Protein AF-A0A8C6EPJ0-F1 (afdb_monomer_lite)

Structure (mmCIF, N/CA/C/O backbone):
data_AF-A0A8C6EPJ0-F1
#
_entry.id   AF-A0A8C6EPJ0-F1
#
loop_
_atom_site.group_PDB
_atom_site.id
_atom_site.type_symbol
_atom_site.label_atom_id
_atom_site.label_alt_id
_atom_site.label_comp_id
_atom_site.label_asym_id
_atom_site.label_entity_id
_atom_site.label_seq_id
_atom_site.pdbx_PDB_ins_code
_atom_site.Cartn_x
_atom_site.Cartn_y
_atom_site.Cartn_z
_atom_site.occupancy
_atom_site.B_iso_or_equiv
_atom_site.auth_seq_id
_atom_site.auth_comp_id
_atom_site.auth_asym_id
_atom_site.auth_atom_id
_atom_site.pdbx_PDB_model_num
ATOM 1 N N . MET A 1 1 ? 19.744 21.807 43.809 1.00 38.19 1 MET A N 1
ATOM 2 C CA . MET A 1 1 ? 18.861 20.738 43.299 1.00 38.19 1 MET A CA 1
ATOM 3 C C . MET A 1 1 ? 18.375 21.186 41.934 1.00 38.19 1 MET A C 1
ATOM 5 O O . MET A 1 1 ? 17.429 21.956 41.857 1.00 38.19 1 MET A O 1
ATOM 9 N N . SER A 1 2 ? 19.113 20.838 40.881 1.00 33.22 2 SER A N 1
ATOM 10 C CA . SER A 1 2 ? 18.816 21.296 39.521 1.00 33.22 2 SER A CA 1
ATOM 11 C C . SER A 1 2 ? 18.046 20.205 38.795 1.00 33.22 2 SER A C 1
ATOM 13 O O . SER A 1 2 ? 18.539 19.092 38.625 1.00 33.22 2 SER A O 1
ATOM 15 N N . SER A 1 3 ? 16.809 20.537 38.449 1.00 35.91 3 SER A N 1
ATOM 16 C CA . SER A 1 3 ? 15.812 19.683 37.821 1.00 35.91 3 SER A CA 1
ATOM 17 C C . SER A 1 3 ? 16.333 19.072 36.521 1.00 35.91 3 SER A C 1
ATOM 19 O O . SER A 1 3 ? 16.661 19.784 35.572 1.00 35.91 3 SER A O 1
ATOM 21 N N . GLY A 1 4 ? 16.399 17.741 36.481 1.00 30.88 4 GLY A N 1
ATOM 22 C CA . GLY A 1 4 ? 16.644 16.984 35.261 1.00 30.88 4 GLY A CA 1
ATOM 23 C C . GLY A 1 4 ? 15.452 17.131 34.322 1.00 30.88 4 GLY A C 1
ATOM 24 O O . GLY A 1 4 ? 14.352 16.675 34.624 1.00 30.88 4 GLY A O 1
ATOM 25 N N . VAL A 1 5 ? 15.670 17.782 33.183 1.00 38.41 5 VAL A N 1
ATOM 26 C CA . VAL A 1 5 ? 14.712 17.797 32.079 1.00 38.41 5 VAL A CA 1
ATOM 27 C C . VAL A 1 5 ? 14.634 16.371 31.533 1.00 38.41 5 VAL A C 1
ATOM 29 O O . VAL A 1 5 ? 15.611 15.849 30.996 1.00 38.41 5 VAL A O 1
ATOM 32 N N . ALA A 1 6 ? 13.485 15.722 31.721 1.00 37.09 6 ALA A N 1
ATOM 33 C CA . ALA A 1 6 ? 13.201 14.400 31.182 1.00 37.09 6 ALA A CA 1
ATOM 34 C C . ALA A 1 6 ? 13.414 14.386 29.655 1.00 37.09 6 ALA A C 1
ATOM 36 O O . ALA A 1 6 ? 12.969 15.284 28.938 1.00 37.09 6 ALA A O 1
ATOM 37 N N . ALA A 1 7 ? 14.128 13.370 29.171 1.00 38.44 7 ALA A N 1
ATOM 38 C CA . ALA A 1 7 ? 14.521 13.216 27.777 1.00 38.44 7 ALA A CA 1
ATOM 39 C C . ALA A 1 7 ? 13.313 13.234 26.819 1.00 38.44 7 ALA A C 1
ATOM 41 O O . ALA A 1 7 ? 12.365 12.464 26.975 1.00 38.44 7 ALA A O 1
ATOM 42 N N . ALA A 1 8 ? 13.374 14.078 25.786 1.00 45.06 8 ALA A N 1
ATOM 43 C CA . ALA A 1 8 ? 12.389 14.102 24.707 1.00 45.06 8 ALA A CA 1
ATOM 44 C C . ALA A 1 8 ? 12.350 12.741 23.970 1.00 45.06 8 ALA A C 1
ATOM 46 O O . ALA A 1 8 ? 13.403 12.234 23.564 1.00 45.06 8 ALA A O 1
ATOM 47 N N . PRO A 1 9 ? 11.174 12.125 23.743 1.00 50.28 9 PRO A N 1
ATOM 48 C CA . PRO A 1 9 ? 11.114 10.816 23.111 1.00 50.28 9 PRO A CA 1
ATOM 49 C C . PRO A 1 9 ? 11.284 10.910 21.584 1.00 50.28 9 PRO A C 1
ATOM 51 O O . PRO A 1 9 ? 10.575 11.640 20.899 1.00 50.28 9 PRO A O 1
ATOM 54 N N . ARG A 1 10 ? 12.198 10.085 21.048 1.00 56.53 10 ARG A N 1
ATOM 55 C CA . ARG A 1 10 ? 12.219 9.528 19.674 1.00 56.53 10 ARG A CA 1
ATOM 56 C C . ARG A 1 10 ? 11.838 10.494 18.531 1.00 56.53 10 ARG A C 1
ATOM 58 O O . ARG A 1 10 ? 10.785 10.356 17.906 1.00 56.53 10 ARG A O 1
ATOM 65 N N . ALA A 1 11 ? 12.752 11.380 18.139 1.00 60.34 11 ALA A N 1
ATOM 66 C CA . ALA A 1 11 ? 12.595 12.142 16.901 1.00 60.34 11 ALA A CA 1
ATOM 67 C C . ALA A 1 11 ? 12.625 11.206 15.670 1.00 60.34 11 ALA A C 1
ATOM 69 O O . ALA A 1 11 ? 13.635 10.562 15.373 1.00 60.34 11 ALA A O 1
ATOM 70 N N . LYS A 1 12 ? 11.504 11.116 14.942 1.00 66.50 12 LYS A N 1
ATOM 71 C CA . LYS A 1 12 ? 11.481 10.596 13.564 1.00 66.50 12 LYS A CA 1
ATOM 72 C C . LYS A 1 12 ? 12.283 11.576 12.705 1.00 66.50 12 LYS A C 1
ATOM 74 O O . LYS A 1 12 ? 12.017 12.774 12.752 1.00 66.50 12 LYS A O 1
ATOM 79 N N . LYS A 1 13 ? 13.250 11.094 11.925 1.00 79.88 13 LYS A N 1
ATOM 80 C CA . LYS A 1 13 ? 14.066 11.948 11.051 1.00 79.88 13 LYS A CA 1
ATOM 81 C C . LYS A 1 13 ? 13.516 11.910 9.631 1.00 79.88 13 LYS A C 1
ATOM 83 O O . LYS A 1 13 ? 13.192 10.843 9.117 1.00 79.88 13 LYS A O 1
ATOM 88 N N . LEU A 1 14 ? 13.439 13.066 8.982 1.00 78.56 14 LEU A N 1
ATOM 89 C CA . LEU A 1 14 ? 13.197 13.151 7.546 1.00 78.56 14 LEU A CA 1
ATOM 90 C C . LEU A 1 14 ? 14.536 13.053 6.809 1.00 78.56 14 LEU A C 1
ATOM 92 O O . LEU A 1 14 ? 15.471 13.795 7.101 1.00 78.56 14 LEU A O 1
ATOM 96 N N . VAL A 1 15 ? 14.637 12.121 5.866 1.00 80.75 15 VAL A N 1
ATOM 97 C CA . VAL A 1 15 ? 15.828 11.895 5.043 1.00 80.75 15 VAL A CA 1
ATOM 98 C C . VAL A 1 15 ? 15.445 12.084 3.583 1.00 80.75 15 VAL A C 1
ATOM 100 O O . VAL A 1 15 ? 14.556 11.400 3.074 1.00 80.75 15 VAL A O 1
ATOM 103 N N . ARG A 1 16 ? 16.112 13.018 2.899 1.00 80.44 16 ARG A N 1
ATOM 104 C CA . ARG A 1 16 ? 16.022 13.151 1.440 1.00 80.44 16 ARG A CA 1
ATOM 105 C C . ARG A 1 16 ? 16.921 12.111 0.783 1.00 80.44 16 ARG A C 1
ATOM 107 O O . ARG A 1 16 ? 18.057 11.916 1.199 1.00 80.44 16 ARG A O 1
ATOM 114 N N . SER A 1 17 ? 16.405 11.455 -0.247 1.00 76.56 17 SER A N 1
ATOM 115 C CA . SER A 1 17 ? 17.134 10.493 -1.074 1.00 76.56 17 SER A CA 1
ATOM 116 C C . SER A 1 17 ? 16.771 10.699 -2.550 1.00 76.56 17 SER A C 1
ATOM 118 O O . SER A 1 17 ? 15.784 11.385 -2.831 1.00 76.56 17 SER A O 1
ATOM 120 N N . PRO A 1 18 ? 17.465 10.051 -3.505 1.00 72.50 18 PRO A N 1
ATOM 121 C CA . PRO A 1 18 ? 17.046 10.046 -4.912 1.00 72.50 18 PRO A CA 1
ATOM 122 C C . PRO A 1 18 ? 15.626 9.497 -5.133 1.00 72.50 18 PRO A C 1
ATOM 124 O O . PRO A 1 18 ? 15.023 9.714 -6.179 1.00 72.50 18 PRO A O 1
ATOM 127 N N . SER A 1 19 ? 15.081 8.773 -4.149 1.00 68.06 19 SER A N 1
ATOM 128 C CA . SER A 1 19 ? 13.718 8.235 -4.172 1.00 68.06 19 SER A CA 1
ATOM 129 C C . SER A 1 19 ? 12.680 9.180 -3.554 1.00 68.06 19 SER A C 1
ATOM 131 O O . SER A 1 19 ? 11.533 8.776 -3.420 1.00 68.06 19 SER A O 1
ATOM 133 N N . GLY A 1 20 ? 13.062 10.400 -3.166 1.00 76.88 20 GLY A N 1
ATOM 134 C CA . GLY A 1 20 ? 12.201 11.361 -2.472 1.00 76.88 20 GLY A CA 1
ATOM 135 C C . GLY A 1 20 ? 12.457 11.425 -0.966 1.00 76.88 20 GLY A C 1
ATOM 136 O O . GLY A 1 20 ? 13.434 10.860 -0.450 1.00 76.88 20 GLY A O 1
ATOM 137 N N . LEU A 1 21 ? 11.592 12.158 -0.264 1.00 80.19 21 LEU A N 1
ATOM 138 C CA . LEU A 1 21 ? 11.651 12.338 1.181 1.00 80.19 21 LEU A CA 1
ATOM 139 C C . LEU A 1 21 ? 11.059 11.122 1.914 1.00 80.19 21 LEU A C 1
ATOM 141 O O . LEU A 1 21 ? 9.924 10.710 1.662 1.00 80.19 21 LEU A O 1
ATOM 145 N N . ARG A 1 22 ? 11.822 10.551 2.850 1.00 78.88 22 ARG A N 1
ATOM 146 C CA . ARG A 1 22 ? 11.421 9.397 3.665 1.00 78.88 22 ARG A CA 1
ATOM 147 C C . ARG A 1 22 ? 11.532 9.715 5.152 1.00 78.88 22 ARG A C 1
ATOM 149 O O . ARG A 1 22 ? 12.535 10.267 5.594 1.00 78.88 22 ARG A O 1
ATOM 156 N N . MET A 1 23 ? 10.537 9.316 5.936 1.00 77.62 23 MET A N 1
ATOM 157 C CA . MET A 1 23 ? 10.641 9.281 7.395 1.00 77.62 23 MET A CA 1
ATOM 158 C C . MET A 1 23 ? 11.387 8.017 7.827 1.00 77.62 23 MET A C 1
ATOM 160 O O . MET A 1 23 ? 10.977 6.904 7.493 1.00 77.62 23 MET A O 1
ATOM 164 N N . VAL A 1 24 ? 12.459 8.178 8.597 1.00 72.38 24 VAL A N 1
ATOM 165 C CA . VAL A 1 24 ? 13.188 7.076 9.229 1.00 72.38 24 VAL A CA 1
ATOM 166 C C . VAL A 1 24 ? 13.034 7.149 10.751 1.00 72.38 24 VAL A C 1
ATOM 168 O O . VAL A 1 24 ? 13.074 8.246 11.323 1.00 72.38 24 VAL A O 1
ATOM 171 N N . PRO A 1 25 ? 12.830 6.010 11.434 1.00 66.31 25 PRO A N 1
ATOM 172 C CA . PRO A 1 25 ? 12.812 5.997 12.888 1.00 66.31 25 PRO A CA 1
A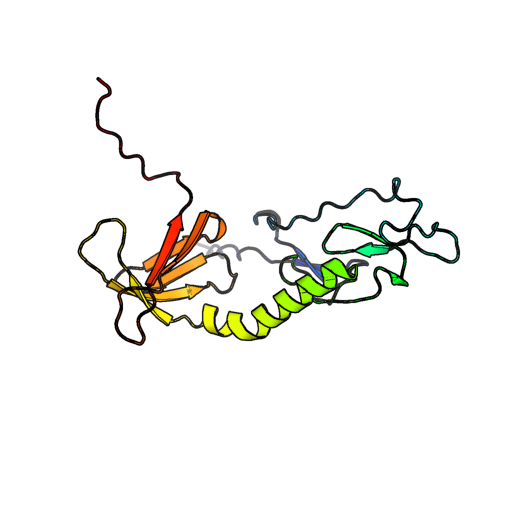TOM 173 C C . PRO A 1 25 ? 14.194 6.360 13.460 1.00 66.31 25 PRO A C 1
ATOM 175 O O . PRO A 1 25 ? 15.217 6.023 12.865 1.00 66.31 25 PRO A O 1
ATOM 178 N N . GLY A 1 26 ? 14.230 7.027 14.619 1.00 65.31 26 GLY A N 1
ATOM 179 C CA . GLY A 1 26 ? 15.462 7.176 15.403 1.00 65.31 26 GLY A CA 1
ATOM 180 C C . GLY A 1 26 ? 15.998 5.814 15.868 1.00 65.31 26 GLY A C 1
ATOM 181 O O . GLY A 1 26 ? 15.249 4.837 15.881 1.00 65.31 26 GLY A O 1
ATOM 182 N N . ALA A 1 27 ? 17.277 5.756 16.258 1.00 58.19 27 ALA A N 1
ATOM 183 C CA . ALA A 1 27 ? 18.087 4.538 16.441 1.00 58.19 27 ALA A CA 1
ATOM 184 C C . ALA A 1 27 ? 17.494 3.409 17.320 1.00 58.19 27 ALA A C 1
ATOM 186 O O . ALA A 1 27 ? 18.004 2.296 17.287 1.00 58.19 27 ALA A O 1
ATOM 187 N N . SER A 1 28 ? 16.414 3.654 18.067 1.00 56.31 28 SER A N 1
ATOM 188 C CA . SER A 1 28 ? 15.768 2.678 18.954 1.00 56.31 28 SER A CA 1
ATOM 189 C C . SER A 1 28 ? 14.377 2.209 18.516 1.00 56.31 28 SER A C 1
ATOM 191 O O . SER A 1 28 ? 13.736 1.479 19.267 1.00 56.31 28 SER A O 1
ATOM 193 N N . ALA A 1 29 ? 13.844 2.643 17.370 1.00 57.31 29 ALA A N 1
ATOM 194 C CA . ALA A 1 29 ? 12.486 2.285 16.954 1.00 57.31 29 ALA A CA 1
AT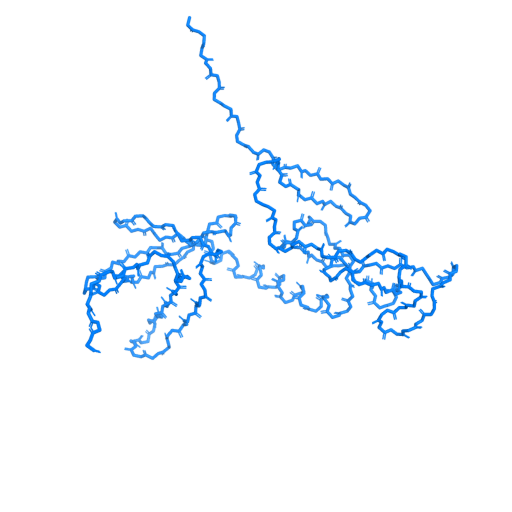OM 195 C C . ALA A 1 29 ? 12.452 1.052 16.031 1.00 57.31 29 ALA A C 1
ATOM 197 O O . ALA A 1 29 ? 13.311 0.921 15.156 1.00 57.31 29 ALA A O 1
ATOM 198 N N . PRO A 1 30 ? 11.452 0.158 16.195 1.00 54.97 30 PRO A N 1
ATOM 199 C CA . PRO A 1 30 ? 11.358 -1.057 15.398 1.00 54.97 30 PRO A CA 1
ATOM 200 C C . PRO A 1 30 ? 11.308 -0.697 13.914 1.00 54.97 30 PRO A C 1
ATOM 202 O O . PRO A 1 30 ? 10.541 0.185 13.494 1.00 54.97 30 PRO A O 1
ATOM 205 N N . ARG A 1 31 ? 12.168 -1.365 13.134 1.00 55.91 31 ARG A N 1
ATOM 206 C CA . ARG A 1 31 ? 12.186 -1.258 11.674 1.00 55.91 31 ARG A CA 1
ATOM 207 C C . ARG A 1 31 ? 10.791 -1.590 11.152 1.00 55.91 31 ARG A C 1
ATOM 209 O O . ARG A 1 31 ? 10.112 -2.456 11.693 1.00 55.91 31 ARG A O 1
ATOM 216 N N . SER A 1 32 ? 10.353 -0.871 10.119 1.00 57.44 32 SER A N 1
ATOM 217 C CA . SER A 1 32 ? 9.090 -1.203 9.460 1.00 57.44 32 SER A CA 1
ATOM 218 C C . SER A 1 32 ? 9.143 -2.673 9.019 1.00 57.44 32 SER A C 1
ATOM 220 O O . SER A 1 32 ? 10.125 -3.035 8.363 1.00 57.44 32 SER A O 1
ATOM 222 N N . PRO A 1 33 ? 8.133 -3.505 9.341 1.00 57.34 33 PRO A N 1
ATOM 223 C CA . PRO A 1 33 ? 8.070 -4.883 8.851 1.00 57.34 33 PRO A CA 1
ATOM 224 C C . PRO A 1 33 ? 8.004 -4.928 7.316 1.00 57.34 33 PRO A C 1
ATOM 226 O O . PRO A 1 33 ? 8.349 -5.928 6.702 1.00 57.34 33 PRO A O 1
ATOM 229 N N . PHE A 1 34 ? 7.661 -3.803 6.681 1.00 59.53 34 PHE A N 1
ATOM 230 C CA . PHE A 1 34 ? 7.699 -3.587 5.237 1.00 59.53 34 PHE A CA 1
ATOM 231 C C . PHE A 1 34 ? 9.100 -3.187 4.740 1.00 59.53 34 PHE A C 1
ATOM 233 O O . PHE A 1 34 ? 9.243 -2.277 3.918 1.00 59.53 34 PHE A O 1
ATOM 240 N N . GLY A 1 35 ? 10.149 -3.809 5.287 1.00 57.72 35 GLY A N 1
ATOM 241 C CA . GLY A 1 35 ? 11.521 -3.620 4.825 1.00 57.72 35 GLY A CA 1
ATOM 242 C C . GLY A 1 35 ? 11.625 -3.929 3.332 1.00 57.72 35 GLY A C 1
ATOM 243 O O . GLY A 1 35 ? 11.070 -4.914 2.861 1.00 57.72 35 GLY A O 1
ATOM 244 N N . LEU A 1 36 ? 12.301 -3.063 2.578 1.00 58.56 36 LEU A N 1
ATOM 245 C CA . LEU A 1 36 ? 12.479 -3.258 1.143 1.00 58.56 36 LEU A CA 1
ATOM 246 C C . LEU A 1 36 ? 13.591 -4.282 0.899 1.00 58.56 36 LEU A C 1
ATOM 248 O O . LEU A 1 36 ? 14.732 -3.985 1.263 1.00 58.56 36 LEU A O 1
ATOM 252 N N . PRO A 1 37 ? 13.322 -5.429 0.252 1.00 59.41 37 PRO A N 1
ATOM 253 C CA . PRO A 1 37 ? 14.382 -6.201 -0.370 1.00 59.41 37 PRO A CA 1
ATOM 254 C C . PRO A 1 37 ? 14.866 -5.392 -1.576 1.00 59.41 37 PRO A C 1
ATOM 256 O O . PRO A 1 37 ? 14.196 -5.308 -2.605 1.00 59.41 37 PRO A O 1
ATOM 259 N N . TRP A 1 38 ? 15.987 -4.693 -1.425 1.00 58.31 38 TRP A N 1
ATOM 260 C CA . TRP A 1 38 ? 16.626 -4.037 -2.558 1.00 58.31 38 TRP A CA 1
ATOM 261 C C . TRP A 1 38 ? 17.515 -5.065 -3.255 1.00 58.31 38 TRP A C 1
ATOM 263 O O . TRP A 1 38 ? 18.435 -5.594 -2.636 1.00 58.31 38 TRP A O 1
ATOM 273 N N . SER A 1 39 ? 17.210 -5.377 -4.516 1.00 55.03 39 SER A N 1
ATOM 274 C CA . SER A 1 39 ? 18.066 -6.246 -5.325 1.00 55.03 39 SER A CA 1
ATOM 275 C C . SER A 1 39 ? 19.332 -5.472 -5.701 1.00 55.03 39 SER A C 1
ATOM 277 O O . SER A 1 39 ? 19.197 -4.336 -6.165 1.00 55.03 39 SER A O 1
ATOM 279 N N . PRO A 1 40 ? 20.540 -6.040 -5.541 1.00 56.84 40 PRO A N 1
ATOM 280 C CA . PRO A 1 40 ? 21.769 -5.393 -5.977 1.00 56.84 40 PRO A CA 1
ATOM 281 C C . PRO A 1 40 ? 21.708 -5.009 -7.461 1.00 56.84 40 PRO A C 1
ATOM 283 O O . PRO A 1 40 ? 21.274 -5.784 -8.315 1.00 56.84 40 PRO A O 1
ATOM 286 N N . GLU A 1 41 ? 22.174 -3.801 -7.777 1.00 53.41 41 GLU A N 1
ATOM 287 C CA . GLU A 1 41 ? 22.186 -3.243 -9.133 1.00 53.41 41 GLU A CA 1
ATOM 288 C C . GLU A 1 41 ? 22.980 -4.086 -10.147 1.00 53.41 41 GLU A C 1
ATOM 290 O O . GLU A 1 41 ? 22.739 -3.962 -11.349 1.00 53.41 41 GLU A O 1
ATOM 295 N N . SER A 1 42 ? 23.878 -4.965 -9.699 1.00 54.72 42 SER A N 1
ATOM 296 C CA . SER A 1 42 ? 24.767 -5.770 -10.545 1.00 54.72 42 SER A CA 1
ATOM 297 C C . SER A 1 42 ? 24.089 -6.922 -11.304 1.00 54.72 42 SER A C 1
ATOM 299 O O . SER A 1 42 ? 24.706 -7.465 -12.212 1.00 54.72 42 SER A O 1
ATOM 301 N N . GLU A 1 43 ? 22.831 -7.275 -11.013 1.00 65.50 43 GLU A N 1
ATOM 302 C CA . GLU A 1 43 ? 22.230 -8.537 -11.506 1.00 65.50 43 GLU A CA 1
ATOM 303 C C . GLU A 1 43 ? 21.106 -8.385 -12.544 1.00 65.50 43 GLU A C 1
ATOM 305 O O . GLU A 1 43 ? 20.515 -9.369 -12.976 1.00 65.50 43 GLU A O 1
ATOM 310 N N . CYS A 1 44 ? 20.791 -7.166 -12.993 1.00 80.12 44 CYS A N 1
ATOM 311 C CA . CYS A 1 44 ? 19.639 -6.955 -13.882 1.00 80.12 44 CYS A CA 1
ATOM 312 C C . CYS A 1 44 ? 20.019 -6.260 -15.200 1.00 80.12 44 CYS A C 1
ATOM 314 O O . CYS A 1 44 ? 19.904 -5.035 -15.274 1.00 80.12 44 CYS A O 1
ATOM 316 N N . PRO A 1 45 ? 20.485 -6.989 -16.233 1.00 90.12 45 PRO A N 1
ATOM 317 C CA . PRO A 1 45 ? 20.866 -6.407 -17.527 1.00 90.12 45 PRO A CA 1
ATOM 318 C C . PRO A 1 45 ? 19.665 -6.039 -18.416 1.00 90.12 45 PRO A C 1
ATOM 320 O O . PRO A 1 45 ? 19.826 -5.334 -19.414 1.00 90.12 45 PRO A O 1
ATOM 323 N N . ARG A 1 46 ? 18.463 -6.510 -18.066 1.00 94.00 46 ARG A N 1
ATOM 324 C CA . ARG A 1 46 ? 17.224 -6.316 -18.829 1.00 94.00 46 ARG A CA 1
ATOM 325 C C . ARG A 1 46 ? 16.064 -5.931 -17.923 1.00 94.00 46 ARG A C 1
ATOM 327 O O . ARG A 1 46 ? 16.093 -6.205 -16.727 1.00 94.00 46 ARG A O 1
ATOM 334 N N . CYS A 1 47 ? 15.038 -5.294 -18.472 1.00 94.56 47 CYS A N 1
ATOM 335 C CA . CYS A 1 47 ? 13.815 -4.987 -17.739 1.00 94.56 47 CYS A CA 1
ATOM 336 C C . CYS A 1 47 ? 13.114 -6.274 -17.284 1.00 94.56 47 CYS A C 1
ATOM 338 O O . CYS A 1 47 ? 12.732 -7.084 -18.118 1.00 94.56 47 CYS A O 1
ATOM 340 N N . MET A 1 48 ? 12.793 -6.403 -15.993 1.00 93.75 48 MET A N 1
ATOM 341 C CA . MET A 1 48 ? 12.108 -7.584 -15.432 1.00 93.75 48 MET A CA 1
ATOM 342 C C . MET A 1 48 ? 10.620 -7.716 -15.829 1.00 93.75 48 MET A C 1
ATOM 344 O O . MET A 1 48 ? 9.882 -8.462 -15.193 1.00 93.75 48 MET A O 1
ATOM 348 N N . GLN A 1 49 ? 10.155 -6.969 -16.837 1.00 94.56 49 GLN A N 1
ATOM 349 C CA . GLN A 1 49 ? 8.774 -7.037 -17.328 1.00 94.56 49 GLN A CA 1
ATOM 350 C C . GLN A 1 49 ? 8.690 -7.138 -18.849 1.00 94.56 49 GLN A C 1
ATOM 352 O O . GLN A 1 49 ? 7.963 -7.987 -19.346 1.00 94.56 49 GLN A O 1
ATOM 357 N N . CYS A 1 50 ? 9.416 -6.298 -19.592 1.00 96.31 50 CYS A N 1
ATOM 358 C CA . CYS A 1 50 ? 9.416 -6.345 -21.060 1.00 96.31 50 CYS A CA 1
ATOM 359 C C . CYS A 1 50 ? 10.703 -6.913 -21.672 1.00 96.31 50 CYS A C 1
ATOM 361 O O . CYS A 1 50 ? 10.845 -6.890 -22.888 1.00 96.31 50 CYS A O 1
ATOM 363 N N . ASP A 1 51 ? 11.660 -7.343 -20.845 1.00 95.25 51 ASP A N 1
ATOM 364 C CA . ASP A 1 51 ? 12.969 -7.876 -21.248 1.00 95.25 51 ASP A CA 1
ATOM 365 C C . ASP A 1 51 ? 13.836 -6.934 -22.113 1.00 95.25 51 ASP A C 1
ATOM 367 O O . ASP A 1 51 ? 14.872 -7.322 -22.653 1.00 95.25 51 ASP A O 1
ATOM 371 N N . ALA A 1 52 ? 13.468 -5.650 -22.206 1.00 95.31 52 ALA A N 1
ATOM 372 C CA . ALA A 1 52 ? 14.274 -4.647 -22.893 1.00 95.31 52 ALA A CA 1
ATOM 373 C C . ALA A 1 52 ? 15.671 -4.560 -22.264 1.00 95.31 52 ALA A C 1
ATOM 375 O O . ALA A 1 52 ? 15.801 -4.374 -21.049 1.00 95.31 52 ALA A O 1
ATOM 376 N N . LYS A 1 53 ? 16.712 -4.675 -23.095 1.00 95.50 53 LYS A N 1
ATOM 377 C CA . LYS A 1 53 ? 18.106 -4.523 -22.671 1.00 95.50 53 LYS A CA 1
ATOM 378 C C . LYS A 1 53 ? 18.349 -3.093 -22.200 1.00 95.50 53 LYS A C 1
ATOM 380 O O . LYS A 1 53 ? 17.946 -2.142 -22.863 1.00 95.50 53 LYS A O 1
ATOM 385 N N . PHE A 1 54 ? 19.014 -2.952 -21.058 1.00 94.56 54 PHE A N 1
ATOM 386 C CA . PHE A 1 54 ? 19.471 -1.645 -20.609 1.00 94.56 54 PHE A CA 1
ATOM 387 C C . PHE A 1 54 ? 20.730 -1.230 -21.364 1.00 94.56 54 PHE A C 1
ATOM 389 O O . PHE A 1 54 ? 21.646 -2.030 -21.568 1.00 94.56 54 PHE A O 1
ATOM 396 N N . ASP A 1 55 ? 20.773 0.036 -21.751 1.00 91.44 55 ASP A N 1
ATOM 397 C CA . ASP A 1 55 ? 21.881 0.658 -22.465 1.00 91.44 55 ASP A CA 1
ATOM 398 C C . ASP A 1 55 ? 21.928 2.165 -22.144 1.00 91.44 55 ASP A C 1
ATOM 400 O O . ASP A 1 55 ? 21.354 2.634 -21.155 1.00 91.44 55 ASP A O 1
ATOM 404 N N . PHE A 1 56 ? 22.649 2.946 -22.948 1.00 89.88 56 PHE A N 1
ATOM 405 C CA . PHE A 1 56 ? 22.764 4.390 -22.743 1.00 89.88 56 PHE A CA 1
ATOM 406 C C . PHE A 1 56 ? 21.441 5.152 -22.947 1.00 89.88 56 PHE A C 1
ATOM 408 O O . PHE A 1 56 ? 21.286 6.235 -22.370 1.00 89.88 56 PHE A O 1
ATOM 415 N N . ILE A 1 57 ? 20.496 4.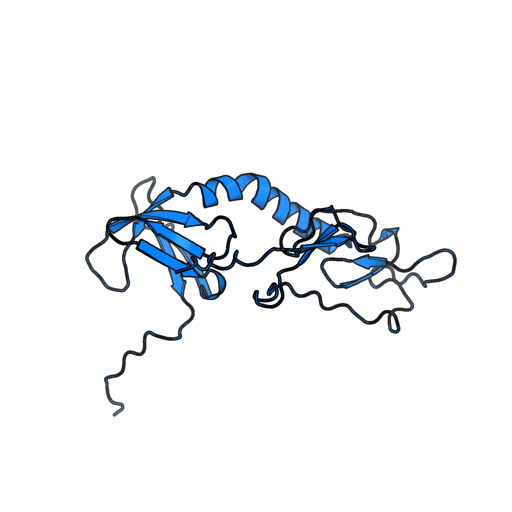591 -23.710 1.00 91.12 57 ILE A N 1
ATOM 416 C CA . ILE A 1 57 ? 19.178 5.171 -24.008 1.00 91.12 57 ILE A CA 1
ATOM 417 C C . ILE A 1 57 ? 18.145 4.649 -22.999 1.00 91.12 57 ILE A C 1
ATOM 419 O O . ILE A 1 57 ? 17.443 5.426 -22.350 1.00 91.12 57 ILE A O 1
ATOM 423 N N . THR A 1 58 ? 18.084 3.333 -22.807 1.00 93.31 58 THR A N 1
ATOM 424 C CA . THR A 1 58 ? 17.164 2.658 -21.890 1.00 93.31 58 THR A CA 1
ATOM 425 C C . THR A 1 58 ? 17.802 2.545 -20.512 1.00 93.31 58 THR A C 1
ATOM 427 O O . THR A 1 58 ? 18.489 1.573 -20.191 1.00 93.31 58 THR A O 1
ATOM 430 N N . ARG A 1 59 ? 17.563 3.556 -19.674 1.00 92.12 59 ARG A N 1
ATOM 431 C CA . ARG A 1 59 ? 18.095 3.609 -18.308 1.00 92.12 59 ARG A CA 1
ATOM 432 C C . ARG A 1 59 ? 17.359 2.666 -17.353 1.00 92.12 59 ARG A C 1
ATOM 434 O O . ARG A 1 59 ? 16.192 2.312 -17.533 1.00 92.12 59 ARG A O 1
ATOM 441 N N . LYS A 1 60 ? 18.089 2.273 -16.311 1.00 92.00 60 LYS A N 1
ATOM 442 C CA . LYS A 1 60 ? 17.650 1.364 -15.254 1.00 92.00 60 LYS A CA 1
ATOM 443 C C . LYS A 1 60 ? 16.842 2.100 -14.188 1.00 92.00 60 LYS A C 1
ATOM 445 O O . LYS A 1 60 ? 17.288 3.123 -13.667 1.00 92.00 60 LYS A O 1
ATOM 450 N N . HIS A 1 61 ? 15.697 1.549 -13.799 1.00 92.62 61 HIS A N 1
ATOM 451 C CA . HIS A 1 61 ? 14.860 2.090 -12.730 1.00 92.62 61 HIS A CA 1
ATOM 452 C C . HIS A 1 61 ? 14.388 0.992 -11.784 1.00 92.62 61 HIS A C 1
ATOM 454 O O . HIS A 1 61 ? 14.011 -0.089 -12.214 1.00 92.62 61 HIS A O 1
ATOM 460 N N . HIS A 1 62 ? 14.332 1.285 -10.489 1.00 90.94 62 HIS A N 1
ATOM 461 C CA . HIS A 1 62 ? 13.829 0.335 -9.499 1.00 90.94 62 HIS A CA 1
ATOM 462 C C . HIS A 1 62 ? 12.446 0.748 -9.011 1.00 90.94 62 HIS A C 1
ATOM 464 O O . HIS A 1 62 ? 12.222 1.916 -8.674 1.00 90.94 62 HIS A O 1
ATOM 470 N N . CYS A 1 63 ? 11.534 -0.217 -8.917 1.00 92.00 63 CYS A N 1
ATOM 471 C CA . CYS A 1 63 ? 10.269 -0.013 -8.225 1.00 92.00 63 CYS A CA 1
ATOM 472 C C . CYS A 1 63 ? 10.538 0.138 -6.725 1.00 92.00 63 CYS A C 1
ATOM 474 O O . CYS A 1 63 ? 11.191 -0.705 -6.111 1.00 92.00 63 CYS A O 1
ATOM 476 N N . ARG A 1 64 ? 10.010 1.196 -6.104 1.00 90.50 64 ARG A N 1
ATOM 477 C CA . ARG A 1 64 ? 10.233 1.458 -4.674 1.00 90.50 64 ARG A CA 1
ATOM 478 C C . ARG A 1 64 ? 9.363 0.634 -3.736 1.00 90.50 64 ARG A C 1
ATOM 480 O O . ARG A 1 64 ? 9.548 0.763 -2.536 1.00 90.50 64 ARG A O 1
ATOM 487 N N . ARG A 1 65 ? 8.466 -0.203 -4.265 1.00 89.31 65 ARG A N 1
ATOM 488 C CA . ARG A 1 65 ? 7.652 -1.153 -3.495 1.00 89.31 65 ARG A CA 1
ATOM 489 C C . ARG A 1 65 ? 8.235 -2.566 -3.522 1.00 89.31 65 ARG A C 1
ATOM 491 O O . ARG A 1 65 ? 8.450 -3.134 -2.462 1.00 89.31 65 ARG A O 1
ATOM 498 N N . CYS A 1 66 ? 8.536 -3.116 -4.702 1.00 89.19 66 CYS A N 1
ATOM 499 C CA . CYS A 1 66 ? 9.058 -4.486 -4.825 1.00 89.19 66 CYS A CA 1
ATOM 500 C C . CYS A 1 66 ? 10.581 -4.588 -5.003 1.00 89.19 66 CYS A C 1
ATOM 502 O O . CYS A 1 66 ? 11.105 -5.694 -5.005 1.00 89.19 66 CYS A O 1
ATOM 504 N N . GLY A 1 67 ? 11.293 -3.476 -5.213 1.00 88.25 67 GLY A N 1
ATOM 505 C CA . GLY A 1 67 ? 12.754 -3.463 -5.377 1.00 88.25 67 GLY A CA 1
ATOM 506 C C . GLY A 1 67 ? 13.273 -3.977 -6.727 1.00 88.25 67 GLY A C 1
ATOM 507 O O . GLY A 1 67 ? 14.443 -3.765 -7.031 1.00 88.25 67 GLY A O 1
ATOM 508 N N . LYS A 1 68 ? 12.417 -4.592 -7.555 1.00 90.25 68 LYS A N 1
ATOM 509 C CA . LYS A 1 68 ? 12.750 -5.094 -8.899 1.00 90.25 68 LYS A CA 1
ATOM 510 C C . LYS A 1 68 ? 13.124 -3.970 -9.870 1.00 90.25 68 LYS A C 1
ATOM 512 O O . LYS A 1 68 ? 12.782 -2.800 -9.661 1.00 90.25 68 LYS A O 1
ATOM 517 N N . CYS A 1 69 ? 13.792 -4.350 -10.955 1.00 92.38 69 CYS A N 1
ATOM 518 C CA . CYS A 1 69 ? 14.385 -3.442 -11.924 1.00 92.38 69 CYS A CA 1
ATOM 519 C C . CYS A 1 69 ? 13.641 -3.424 -13.278 1.00 92.38 69 CYS A C 1
ATOM 521 O O . CYS A 1 69 ? 13.304 -4.459 -13.850 1.00 92.38 69 CYS A O 1
ATOM 523 N N . PHE A 1 70 ? 13.418 -2.226 -13.817 1.00 94.75 70 PHE A N 1
ATOM 524 C CA . PHE A 1 70 ? 12.552 -1.940 -14.957 1.00 94.75 70 PHE A CA 1
ATOM 525 C C . PHE A 1 70 ? 13.105 -0.808 -15.836 1.00 94.75 70 PHE A C 1
ATOM 527 O O . PHE A 1 70 ? 13.921 -0.004 -15.386 1.00 94.75 70 PHE A O 1
ATOM 534 N N . CYS A 1 71 ? 12.626 -0.712 -17.077 1.00 96.06 71 CYS A N 1
ATOM 535 C CA . CYS A 1 71 ? 12.783 0.486 -17.906 1.00 96.06 71 CYS A CA 1
ATOM 536 C C . CYS A 1 71 ? 11.769 1.573 -17.504 1.00 96.06 71 CYS A C 1
ATOM 538 O O . CYS A 1 71 ? 10.848 1.313 -16.723 1.00 96.06 71 CYS A O 1
ATOM 540 N N . ASP A 1 72 ? 11.917 2.790 -18.043 1.00 95.50 72 ASP A N 1
ATOM 541 C CA . ASP A 1 72 ? 11.039 3.914 -17.694 1.00 95.50 72 ASP A CA 1
ATOM 542 C C . ASP A 1 72 ? 9.569 3.599 -18.006 1.00 95.50 72 ASP A C 1
ATOM 544 O O . ASP A 1 72 ? 8.717 3.752 -17.135 1.00 95.50 72 ASP A O 1
ATOM 548 N N . ARG A 1 73 ? 9.288 3.020 -19.183 1.00 95.94 73 ARG A N 1
ATOM 549 C CA . ARG A 1 73 ? 7.930 2.644 -19.613 1.00 95.94 73 ARG A CA 1
ATOM 550 C C 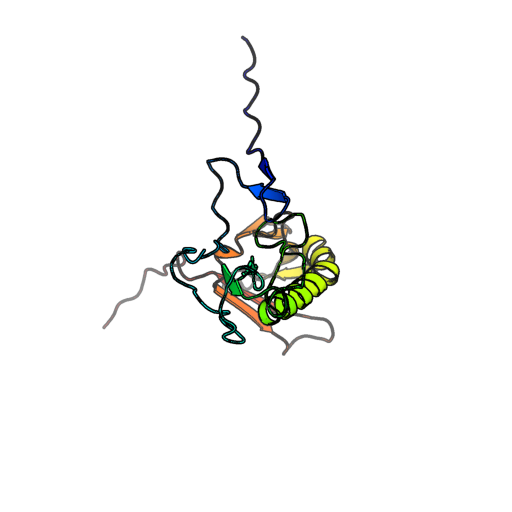. ARG A 1 73 ? 7.240 1.675 -18.647 1.00 95.94 73 ARG A C 1
ATOM 552 O O . ARG A 1 73 ? 6.061 1.846 -18.359 1.00 95.94 73 ARG A O 1
ATOM 559 N N . CYS A 1 74 ? 7.954 0.669 -18.141 1.00 96.38 74 CYS A N 1
ATOM 560 C CA . CYS A 1 74 ? 7.386 -0.333 -17.229 1.00 96.38 74 CYS A CA 1
ATOM 561 C C . CYS A 1 74 ? 7.297 0.147 -15.771 1.00 96.38 74 CYS A C 1
ATOM 563 O O . CYS A 1 74 ? 6.727 -0.547 -14.928 1.00 96.38 74 CYS A O 1
ATOM 565 N N . CYS A 1 75 ? 7.870 1.309 -15.452 1.00 96.19 75 CYS A N 1
ATOM 566 C CA . CYS A 1 75 ? 7.982 1.815 -14.089 1.00 96.19 75 CYS A CA 1
ATOM 567 C C . CYS A 1 75 ? 7.854 3.339 -14.046 1.00 96.19 75 CYS A C 1
ATOM 569 O O . CYS A 1 75 ? 8.632 3.994 -13.366 1.00 96.19 75 CYS A O 1
ATOM 571 N N . SER A 1 76 ? 6.923 3.930 -14.795 1.00 94.56 76 SER A N 1
ATOM 572 C CA . SER A 1 76 ? 6.805 5.389 -14.970 1.00 94.56 76 SER A CA 1
ATOM 573 C C . SER A 1 76 ? 5.953 6.077 -13.901 1.00 94.56 76 SER A C 1
ATOM 575 O O . SER A 1 76 ? 6.077 7.283 -13.683 1.00 94.56 76 SER A O 1
ATOM 577 N N . GLN A 1 77 ? 5.092 5.328 -13.212 1.00 95.44 77 GLN A N 1
ATOM 578 C CA . GLN A 1 77 ? 4.112 5.894 -12.291 1.00 95.44 77 GLN A CA 1
ATOM 579 C C . GLN A 1 77 ? 4.753 6.291 -10.960 1.00 95.44 77 GLN A C 1
ATOM 581 O O . GLN A 1 77 ? 5.535 5.535 -10.380 1.00 95.44 77 GLN A O 1
ATOM 586 N N . LYS A 1 78 ? 4.387 7.474 -10.452 1.00 94.31 78 LYS A N 1
ATOM 587 C CA . LYS A 1 78 ? 4.721 7.925 -9.097 1.00 94.31 78 LYS A CA 1
ATOM 588 C C . LYS A 1 78 ? 3.477 7.852 -8.220 1.00 94.31 78 LYS A C 1
ATOM 590 O O . LYS A 1 78 ? 2.533 8.601 -8.441 1.00 94.31 78 LYS A O 1
ATOM 595 N N . VAL A 1 79 ? 3.490 6.967 -7.228 1.00 93.19 79 VAL A N 1
ATOM 596 C CA . VAL A 1 79 ? 2.319 6.670 -6.387 1.00 93.19 79 VAL A CA 1
ATOM 597 C C . VAL A 1 79 ? 2.695 6.801 -4.908 1.00 93.19 79 VAL A C 1
ATOM 599 O O . VAL A 1 79 ? 3.811 6.409 -4.539 1.00 93.19 79 VAL A O 1
ATOM 602 N N . PRO A 1 80 ? 1.814 7.349 -4.045 1.00 91.06 80 PRO A N 1
ATOM 603 C CA . PRO A 1 80 ? 2.040 7.381 -2.602 1.00 91.06 80 PRO A CA 1
ATOM 604 C C . PRO A 1 80 ? 2.336 5.988 -2.032 1.00 91.06 80 PRO A C 1
ATOM 606 O O . PRO A 1 80 ? 1.655 5.018 -2.351 1.00 91.06 80 PRO A O 1
ATOM 609 N N . LEU A 1 81 ? 3.338 5.891 -1.153 1.00 88.19 81 LEU A N 1
ATOM 610 C CA . LEU A 1 81 ? 3.747 4.630 -0.523 1.00 88.19 81 LEU A CA 1
ATOM 611 C C . LEU A 1 81 ? 3.919 4.803 0.992 1.00 88.19 81 LEU A C 1
ATOM 613 O O . LEU A 1 81 ? 4.995 4.608 1.568 1.00 88.19 81 LEU A O 1
ATOM 617 N N . ARG A 1 82 ? 2.819 5.201 1.643 1.00 80.69 82 ARG A N 1
ATOM 618 C CA . ARG A 1 82 ? 2.786 5.630 3.053 1.00 80.69 82 ARG A CA 1
ATOM 619 C C . ARG A 1 82 ? 3.283 4.545 4.020 1.00 80.69 82 ARG A C 1
ATOM 621 O O . ARG A 1 82 ? 4.031 4.858 4.945 1.00 80.69 82 ARG A O 1
ATOM 628 N N . ARG A 1 83 ? 2.957 3.266 3.771 1.00 76.75 83 ARG A N 1
ATOM 629 C CA . ARG A 1 83 ? 3.385 2.112 4.600 1.00 76.75 83 ARG A CA 1
ATOM 630 C C . ARG A 1 83 ? 4.906 1.941 4.692 1.00 76.75 83 ARG A C 1
ATOM 632 O O . ARG A 1 83 ? 5.410 1.424 5.686 1.00 76.75 83 ARG A O 1
ATOM 639 N N . MET A 1 84 ? 5.650 2.409 3.690 1.00 77.38 84 MET A N 1
ATOM 640 C CA . MET A 1 84 ? 7.122 2.372 3.683 1.00 77.38 84 MET A CA 1
ATOM 641 C C . MET A 1 84 ? 7.756 3.698 4.124 1.00 77.38 84 MET A C 1
ATOM 643 O O . MET A 1 84 ? 8.977 3.876 4.033 1.00 77.38 84 MET A O 1
ATOM 647 N N . CYS A 1 85 ? 6.925 4.595 4.661 1.00 78.06 85 CYS A N 1
ATOM 648 C CA . CYS A 1 85 ? 7.292 5.887 5.224 1.00 78.06 85 CYS A CA 1
ATOM 649 C C . CYS A 1 85 ? 7.837 6.887 4.195 1.00 78.06 85 CYS A C 1
ATOM 651 O O . CYS A 1 85 ? 8.548 7.821 4.569 1.00 78.06 85 CYS A O 1
ATOM 653 N N . PHE A 1 86 ? 7.506 6.716 2.914 1.00 83.44 86 PHE A N 1
ATOM 654 C CA . PHE A 1 86 ? 7.714 7.766 1.921 1.00 83.44 86 PHE A CA 1
ATOM 655 C C . PHE A 1 86 ? 6.665 8.861 2.105 1.00 83.44 86 PHE A C 1
ATOM 657 O O . PHE A 1 86 ? 5.476 8.570 2.252 1.00 83.44 86 PHE A O 1
ATOM 664 N N . VAL A 1 87 ? 7.131 10.107 2.136 1.00 83.44 87 VAL A N 1
ATOM 665 C CA . VAL A 1 87 ? 6.273 11.296 2.190 1.00 83.44 87 VAL A CA 1
ATOM 666 C C . VAL A 1 87 ? 5.810 11.645 0.780 1.00 83.44 87 VAL A C 1
ATOM 668 O O . VAL A 1 87 ? 4.618 11.823 0.546 1.00 83.44 87 VAL A O 1
ATOM 671 N N . ASP A 1 88 ? 6.752 11.664 -0.161 1.00 86.75 88 ASP A N 1
ATOM 672 C CA . ASP A 1 88 ? 6.480 11.980 -1.560 1.00 86.75 88 ASP A CA 1
ATOM 673 C C . ASP A 1 88 ? 6.031 10.730 -2.338 1.00 86.75 88 ASP A C 1
ATOM 675 O O . ASP A 1 88 ? 6.450 9.612 -2.011 1.00 86.75 88 ASP A O 1
ATOM 679 N N . PRO A 1 89 ? 5.224 10.882 -3.406 1.00 91.12 89 PRO A N 1
ATOM 680 C CA . PRO A 1 89 ? 4.953 9.802 -4.345 1.00 91.12 89 PRO A CA 1
ATOM 681 C C . PRO A 1 89 ? 6.245 9.247 -4.951 1.00 91.12 89 PRO A C 1
ATOM 683 O O . PRO A 1 89 ? 7.109 9.992 -5.421 1.00 91.12 89 PRO A O 1
ATOM 686 N N . VAL A 1 90 ? 6.358 7.922 -4.988 1.00 92.50 90 VAL A N 1
ATOM 687 C CA . VAL A 1 90 ? 7.573 7.233 -5.432 1.00 92.50 90 VAL A CA 1
ATOM 688 C C . VAL A 1 90 ? 7.330 6.407 -6.675 1.00 92.50 90 VAL A C 1
ATOM 690 O O . VAL A 1 90 ? 6.224 5.934 -6.920 1.00 92.50 90 VAL A O 1
ATOM 693 N N . ARG A 1 91 ? 8.396 6.217 -7.452 1.00 94.12 91 ARG A N 1
ATOM 694 C CA . ARG A 1 91 ? 8.368 5.440 -8.689 1.00 94.12 91 ARG A CA 1
ATOM 695 C C . ARG A 1 91 ? 8.019 3.969 -8.418 1.00 94.12 91 ARG A C 1
ATOM 697 O O . ARG A 1 91 ? 8.678 3.322 -7.597 1.00 94.12 91 ARG A O 1
ATOM 704 N N . GLN A 1 92 ? 7.032 3.427 -9.125 1.00 95.12 92 GLN A N 1
ATOM 705 C CA . GLN A 1 92 ? 6.615 2.028 -9.016 1.00 95.12 92 GLN A CA 1
ATOM 706 C C . GLN A 1 92 ? 6.385 1.383 -10.390 1.00 95.12 92 GLN A C 1
ATOM 708 O O . GLN A 1 92 ? 6.061 2.072 -11.355 1.00 95.12 92 GLN A O 1
ATOM 713 N N . CYS A 1 93 ? 6.548 0.055 -10.473 1.00 95.38 93 CYS A N 1
ATOM 714 C CA . CYS A 1 93 ? 6.091 -0.702 -11.637 1.00 95.38 93 CYS A CA 1
ATOM 715 C C . CYS A 1 93 ? 4.560 -0.723 -11.692 1.00 95.38 93 CYS A C 1
ATOM 717 O O . CYS A 1 93 ? 3.908 -0.521 -10.664 1.00 95.38 93 CYS A O 1
ATOM 719 N N . ALA A 1 94 ? 4.002 -1.004 -12.871 1.00 93.75 94 ALA A N 1
ATOM 720 C CA . ALA A 1 94 ? 2.555 -0.989 -13.100 1.00 93.75 94 ALA A CA 1
ATOM 721 C C . ALA A 1 94 ? 1.778 -1.864 -12.096 1.00 93.75 94 ALA A C 1
ATOM 723 O O . ALA A 1 94 ? 0.791 -1.424 -11.514 1.00 93.75 94 ALA A O 1
ATOM 724 N N . GLU A 1 95 ? 2.265 -3.077 -11.824 1.00 94.38 95 GLU A N 1
ATOM 725 C CA . GLU A 1 95 ? 1.629 -3.996 -10.873 1.00 94.38 95 GLU A CA 1
ATOM 726 C C . GLU A 1 95 ? 1.606 -3.427 -9.444 1.00 94.38 95 GLU A C 1
ATOM 728 O O . GLU A 1 95 ? 0.570 -3.407 -8.781 1.00 94.38 95 GLU A O 1
ATOM 733 N N . CYS A 1 96 ? 2.740 -2.905 -8.968 1.00 94.50 96 CYS A N 1
ATOM 734 C CA . CYS A 1 96 ? 2.823 -2.324 -7.630 1.00 94.50 96 CYS A CA 1
ATOM 735 C C . CYS A 1 96 ? 1.997 -1.043 -7.503 1.00 94.50 96 CYS A C 1
ATOM 737 O O . CYS A 1 96 ? 1.356 -0.843 -6.471 1.00 94.50 96 CYS A O 1
ATOM 739 N N . ALA A 1 97 ? 1.977 -0.216 -8.549 1.00 95.06 97 ALA A N 1
ATOM 740 C CA . ALA A 1 97 ? 1.194 1.006 -8.593 1.00 95.06 97 ALA A CA 1
ATOM 741 C C . ALA A 1 97 ? -0.304 0.725 -8.421 1.00 95.06 97 ALA A C 1
ATOM 743 O O . ALA A 1 97 ? -0.937 1.381 -7.597 1.00 95.06 97 ALA A O 1
ATOM 744 N N . LEU A 1 98 ? -0.857 -0.289 -9.102 1.00 94.38 98 LEU A N 1
ATOM 745 C CA . LEU A 1 98 ? -2.264 -0.689 -8.945 1.00 94.38 98 LEU A CA 1
ATOM 746 C C . LEU A 1 98 ? -2.612 -1.016 -7.490 1.00 94.38 98 LEU A C 1
ATOM 748 O O . LEU A 1 98 ? -3.626 -0.554 -6.966 1.00 94.38 98 LEU A O 1
ATOM 752 N N . VAL A 1 99 ? -1.756 -1.784 -6.814 1.00 92.75 99 VAL A N 1
ATOM 753 C CA . VAL A 1 99 ? -1.980 -2.131 -5.407 1.00 92.75 99 VAL A CA 1
ATOM 754 C C . VAL A 1 99 ? -1.834 -0.902 -4.508 1.00 92.75 99 VAL A C 1
ATOM 756 O O . VAL A 1 99 ? -2.670 -0.692 -3.634 1.00 92.75 99 VAL A O 1
ATOM 759 N N . SER A 1 100 ? -0.821 -0.059 -4.729 1.00 93.00 100 SER A N 1
ATOM 760 C CA . SER A 1 100 ? -0.646 1.176 -3.956 1.00 93.00 100 SER A CA 1
ATOM 761 C C . SER A 1 100 ? -1.784 2.178 -4.151 1.00 93.00 100 SER A C 1
ATOM 763 O O . SER A 1 100 ? -2.123 2.868 -3.196 1.00 93.00 100 SER A O 1
ATOM 765 N N . HIS A 1 101 ? -2.405 2.242 -5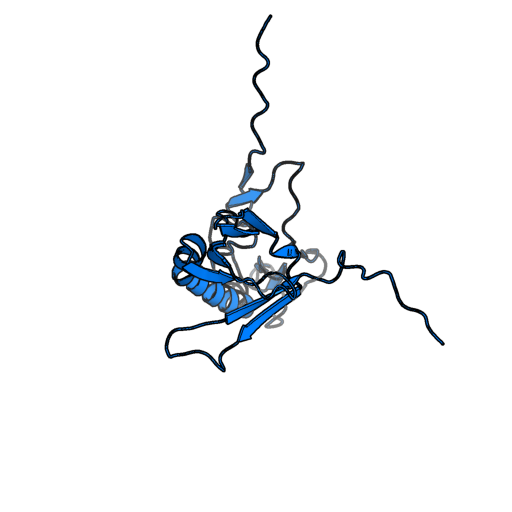.330 1.00 92.94 101 HIS A N 1
ATOM 766 C CA . HIS A 1 101 ? -3.601 3.057 -5.550 1.00 92.94 101 HIS A CA 1
ATOM 767 C C . HIS A 1 101 ? -4.781 2.559 -4.714 1.00 92.94 101 HIS A C 1
ATOM 769 O O . HIS A 1 101 ? -5.373 3.347 -3.984 1.00 92.94 101 HIS A O 1
ATOM 775 N N . ARG A 1 102 ? -5.055 1.248 -4.728 1.00 90.12 102 ARG A N 1
ATOM 776 C CA . ARG A 1 102 ? -6.106 0.651 -3.884 1.00 90.12 102 ARG A CA 1
ATOM 777 C C . ARG A 1 102 ? -5.843 0.878 -2.394 1.00 90.12 102 ARG A C 1
ATOM 779 O O . ARG A 1 102 ? -6.754 1.225 -1.648 1.00 90.12 102 ARG A O 1
ATOM 786 N N . GLU A 1 103 ? -4.592 0.718 -1.955 1.00 88.50 103 GLU A N 1
ATOM 787 C CA . GLU A 1 103 ? -4.195 1.029 -0.576 1.00 88.50 103 GLU A CA 1
ATOM 788 C C . GLU A 1 103 ? -4.429 2.512 -0.254 1.00 88.50 103 GLU A C 1
ATOM 790 O O . GLU A 1 103 ? -4.973 2.823 0.802 1.00 88.50 103 GLU A O 1
ATOM 795 N N . ALA A 1 104 ? -4.040 3.430 -1.144 1.00 86.56 104 ALA A N 1
ATOM 796 C CA . ALA A 1 104 ? -4.221 4.866 -0.949 1.00 86.56 104 ALA A CA 1
ATOM 797 C C . ALA A 1 104 ? -5.703 5.254 -0.852 1.00 86.56 104 ALA A C 1
ATOM 799 O O . ALA A 1 104 ? -6.071 5.976 0.068 1.00 86.56 104 ALA A O 1
ATOM 800 N N . GLU A 1 105 ? -6.559 4.718 -1.723 1.00 87.81 105 GLU A N 1
ATOM 801 C CA . GLU A 1 105 ? -8.008 4.942 -1.667 1.00 87.81 105 GLU A CA 1
ATOM 802 C C . GLU A 1 105 ? -8.613 4.457 -0.346 1.00 87.81 105 GLU A C 1
ATOM 804 O O . GLU A 1 105 ? -9.415 5.165 0.270 1.00 87.81 105 GLU A O 1
ATOM 809 N N . PHE A 1 106 ? -8.200 3.275 0.126 1.00 85.38 106 PHE A N 1
ATOM 810 C CA . PHE A 1 106 ? -8.601 2.774 1.438 1.00 85.38 106 PHE A CA 1
ATOM 811 C C . PHE A 1 106 ? -8.149 3.721 2.552 1.00 85.38 106 PHE A C 1
ATOM 813 O O . PHE A 1 106 ? -8.947 4.079 3.416 1.00 85.38 106 PHE A O 1
ATOM 820 N N . TYR A 1 107 ? -6.888 4.159 2.527 1.00 83.19 107 TYR A N 1
ATOM 821 C CA . TYR A 1 107 ? -6.361 5.096 3.515 1.00 83.19 107 TYR A CA 1
ATOM 822 C C . TYR A 1 107 ? -7.127 6.418 3.525 1.00 83.19 107 TYR A C 1
ATOM 824 O O . TYR A 1 107 ? -7.466 6.914 4.595 1.00 83.19 107 TYR A O 1
ATOM 832 N N . ASP A 1 108 ? -7.433 6.979 2.362 1.00 83.50 108 ASP A N 1
ATOM 833 C CA . ASP A 1 108 ? -8.079 8.285 2.279 1.00 83.50 108 ASP A CA 1
ATOM 834 C C . ASP A 1 108 ? -9.553 8.230 2.726 1.00 83.50 108 ASP A C 1
ATOM 836 O O . ASP A 1 108 ? -10.049 9.190 3.321 1.00 83.50 108 ASP A O 1
ATOM 840 N N . ARG A 1 109 ? -10.242 7.099 2.502 1.00 86.19 109 ARG A N 1
ATOM 841 C CA . ARG A 1 109 ? -11.658 6.916 2.873 1.00 86.19 109 ARG A CA 1
ATOM 842 C C . ARG A 1 109 ? -11.858 6.369 4.284 1.00 86.19 109 ARG A C 1
ATOM 844 O O . ARG A 1 109 ? -12.656 6.907 5.042 1.00 86.19 109 ARG A O 1
ATOM 851 N N . GLN A 1 110 ? -11.157 5.293 4.630 1.00 86.75 110 GLN A N 1
ATOM 852 C CA . GLN A 1 110 ? -11.473 4.468 5.800 1.00 86.75 110 GLN A CA 1
ATOM 853 C C . GLN A 1 110 ? -10.606 4.791 7.012 1.00 86.75 110 GLN A C 1
ATOM 855 O O . GLN A 1 110 ? -11.047 4.600 8.142 1.00 86.75 110 GLN A O 1
ATOM 860 N N . LEU A 1 111 ? -9.390 5.319 6.826 1.00 87.56 111 LEU A N 1
ATOM 861 C CA . LEU A 1 111 ? -8.491 5.549 7.961 1.00 87.56 111 LEU A CA 1
ATOM 862 C C . LEU A 1 111 ? -9.094 6.515 8.981 1.00 87.56 111 LEU A C 1
ATOM 864 O O . LEU A 1 111 ? -8.972 6.283 10.176 1.00 87.56 111 LEU A O 1
ATOM 868 N N . LYS A 1 112 ? -9.754 7.584 8.523 1.00 88.12 112 LYS A N 1
ATOM 869 C CA . LYS A 1 112 ? -10.390 8.554 9.425 1.00 88.12 112 LYS A CA 1
ATOM 870 C C . LYS A 1 112 ? -11.470 7.899 10.285 1.00 88.12 112 LYS A C 1
ATOM 872 O O . LYS A 1 112 ? -11.519 8.177 11.474 1.00 88.12 112 LYS A O 1
ATOM 877 N N . VAL A 1 113 ? -12.257 7.000 9.693 1.00 89.44 113 VAL A N 1
ATOM 878 C CA . VAL A 1 113 ? -13.305 6.232 10.382 1.00 89.44 113 VAL A CA 1
ATOM 879 C C . VAL A 1 113 ? -12.692 5.262 11.396 1.00 89.44 113 VAL A C 1
ATOM 881 O O . VAL A 1 113 ? -13.132 5.176 12.536 1.00 89.44 113 VAL A O 1
ATOM 884 N N . LEU A 1 114 ? -11.616 4.567 11.017 1.00 90.75 114 LEU A N 1
ATOM 885 C CA . LEU A 1 114 ? -10.919 3.647 11.920 1.00 90.75 114 LEU A CA 1
ATOM 886 C C . LEU A 1 114 ? -10.242 4.373 13.093 1.00 90.75 114 LEU A C 1
ATOM 888 O O . LEU A 1 114 ? -10.192 3.832 14.193 1.00 90.75 114 LEU A O 1
ATOM 892 N N . LEU A 1 115 ? -9.717 5.583 12.873 1.00 91.25 115 LEU A N 1
ATOM 893 C CA . LEU A 1 115 ? -9.100 6.408 13.918 1.00 91.25 115 LEU A CA 1
ATOM 894 C C . LEU A 1 115 ? -10.135 7.066 14.839 1.00 91.25 115 LEU A C 1
ATOM 896 O O . LEU A 1 115 ? -9.868 7.200 16.031 1.00 91.25 115 LEU A O 1
ATOM 900 N N . SER A 1 116 ? -11.293 7.483 14.310 1.00 92.31 116 SER A N 1
ATOM 901 C CA . SER A 1 116 ? -12.374 8.041 15.135 1.00 92.31 116 SER A CA 1
ATOM 902 C C . SER A 1 116 ? -12.964 6.999 16.077 1.00 92.31 116 SER A C 1
ATOM 904 O O . SER A 1 116 ? -13.375 7.338 17.182 1.00 92.31 116 SER A O 1
ATOM 906 N N . GLY A 1 117 ? -12.961 5.737 15.649 1.00 91.25 117 GLY A N 1
ATOM 907 C CA . GLY A 1 117 ? -13.514 4.628 16.404 1.00 91.25 117 GLY A CA 1
ATOM 908 C C . GLY A 1 117 ? -15.018 4.480 16.251 1.00 91.25 117 GLY A C 1
ATOM 909 O O . GLY A 1 117 ? -15.701 5.340 15.692 1.00 91.25 117 GLY A O 1
ATOM 910 N N . ALA A 1 118 ? -15.513 3.357 16.753 1.00 89.88 118 ALA A N 1
ATOM 911 C CA . ALA A 1 118 ? -16.931 3.064 16.871 1.00 89.88 118 ALA A CA 1
ATOM 912 C C . ALA A 1 118 ? -17.191 2.263 18.150 1.00 89.88 118 ALA A C 1
ATOM 914 O O . ALA A 1 118 ? -16.282 1.641 18.702 1.00 89.88 118 ALA A O 1
ATOM 915 N N . THR A 1 119 ? -18.428 2.304 18.628 1.00 90.06 119 THR A N 1
ATOM 916 C CA . THR A 1 119 ? -18.846 1.573 19.824 1.00 90.06 119 THR A CA 1
ATOM 917 C C . THR A 1 119 ? -19.173 0.130 19.467 1.00 90.06 119 THR A C 1
ATOM 919 O O . THR A 1 119 ? -19.926 -0.123 18.528 1.00 90.06 119 THR A O 1
ATOM 922 N N . PHE A 1 120 ? -18.634 -0.808 20.238 1.00 87.38 120 PHE A N 1
ATOM 923 C CA . PHE A 1 120 ? -18.893 -2.236 20.112 1.00 87.38 120 PHE A CA 1
ATOM 924 C C . PHE A 1 120 ? -19.174 -2.846 21.480 1.00 87.38 120 PHE A C 1
ATOM 926 O O . PHE A 1 120 ? -18.699 -2.367 22.508 1.00 87.38 120 PHE A O 1
ATOM 933 N N . THR A 1 121 ? -19.910 -3.950 21.480 1.00 86.44 121 THR A N 1
ATOM 934 C CA . THR A 1 121 ? -20.026 -4.825 22.644 1.00 86.44 121 THR A CA 1
ATOM 935 C C . THR A 1 121 ? -18.897 -5.849 22.583 1.00 86.44 121 THR A C 1
ATOM 937 O O . THR A 1 121 ? -18.865 -6.700 21.695 1.00 86.44 121 THR A O 1
ATOM 940 N N . VAL A 1 122 ? -17.942 -5.736 23.499 1.00 86.25 122 VAL A N 1
ATOM 941 C CA . VAL A 1 122 ? -16.729 -6.551 23.559 1.00 86.25 122 VAL A CA 1
ATOM 942 C C . VAL A 1 122 ? -16.888 -7.617 24.632 1.00 86.25 122 VAL A C 1
ATOM 944 O O . VAL A 1 122 ? -17.346 -7.348 25.739 1.00 86.25 122 VAL A O 1
ATOM 947 N N . THR A 1 123 ? -16.489 -8.840 24.301 1.00 85.19 123 THR A N 1
ATOM 948 C CA . THR A 1 123 ? -16.446 -9.962 25.243 1.00 85.19 123 THR A CA 1
ATOM 949 C C . THR A 1 123 ? -15.018 -10.491 25.288 1.00 85.19 123 THR A C 1
ATOM 951 O O . THR A 1 123 ? -14.431 -10.774 24.243 1.00 85.19 123 THR A O 1
ATOM 954 N N . PHE A 1 124 ? -14.436 -10.594 26.482 1.00 81.81 124 PHE A N 1
ATOM 955 C CA . PHE A 1 124 ? -13.064 -11.068 26.662 1.00 81.81 124 PHE A CA 1
ATOM 956 C C . PHE A 1 124 ? -13.046 -12.564 27.005 1.00 81.81 124 PHE A C 1
ATOM 958 O O . PHE A 1 124 ? -13.573 -12.980 28.037 1.00 81.81 124 PHE A O 1
ATOM 965 N N . GLY A 1 125 ? -12.406 -13.378 26.159 1.00 77.06 125 GLY A N 1
ATOM 966 C CA . GLY A 1 125 ? -12.301 -14.827 26.369 1.00 77.06 125 GLY A CA 1
ATOM 967 C C . GLY A 1 125 ? -13.670 -15.516 26.419 1.00 77.06 125 GLY A C 1
ATOM 968 O O . GLY A 1 125 ? -14.551 -15.190 25.632 1.00 77.06 125 GLY A O 1
ATOM 969 N N . ASN A 1 126 ? -13.844 -16.445 27.363 1.00 68.06 126 ASN A N 1
ATOM 970 C CA . ASN A 1 126 ? -15.120 -17.132 27.616 1.00 68.06 126 ASN A CA 1
ATOM 971 C C . ASN A 1 126 ? -15.953 -16.446 28.717 1.00 68.06 126 ASN A C 1
ATOM 973 O O . ASN A 1 126 ? -16.764 -17.095 29.373 1.00 68.06 126 ASN A O 1
ATOM 977 N N . SER A 1 127 ? -15.719 -15.158 28.984 1.00 70.31 127 SER A N 1
ATOM 978 C CA . SER A 1 127 ? -16.532 -14.411 29.945 1.00 70.31 127 SER A CA 1
ATOM 979 C C . SER A 1 127 ? -17.975 -14.311 29.450 1.00 70.31 127 SER A C 1
ATOM 981 O O . SER A 1 127 ? -18.208 -13.880 28.326 1.00 70.31 127 SER A O 1
ATOM 983 N N . GLU A 1 128 ? -18.952 -14.630 30.300 1.00 75.31 128 GLU A N 1
ATOM 984 C CA . GLU A 1 128 ? -20.371 -14.351 30.015 1.00 75.31 128 GLU A CA 1
ATOM 985 C C . GLU A 1 128 ? -20.698 -12.852 30.115 1.00 75.31 128 GLU A C 1
ATOM 987 O O . GLU A 1 128 ? -21.738 -12.392 29.646 1.00 75.31 128 GLU A O 1
ATOM 992 N N . LYS A 1 129 ? -19.798 -12.065 30.719 1.00 80.88 129 LYS A N 1
ATOM 993 C CA . LYS A 1 129 ? -19.939 -10.617 30.836 1.00 80.88 129 LYS A CA 1
ATOM 994 C C . LYS A 1 129 ? -19.349 -9.928 29.609 1.00 80.88 129 LYS A C 1
ATOM 996 O O . LYS A 1 129 ? -18.144 -10.028 29.364 1.00 80.88 129 LYS A O 1
ATOM 1001 N N . SER A 1 130 ? -20.198 -9.188 28.902 1.00 85.50 130 SER A N 1
ATOM 1002 C CA . SER A 1 130 ? -19.821 -8.274 27.825 1.00 85.50 130 SER A CA 1
ATOM 1003 C C . SER A 1 130 ? -19.764 -6.824 28.312 1.00 85.50 130 SER A C 1
ATOM 1005 O O . SER A 1 130 ? -20.576 -6.415 29.142 1.00 85.50 130 SER A O 1
ATOM 1007 N N . GLU A 1 131 ? -18.859 -6.033 27.750 1.00 86.19 131 GLU A N 1
ATOM 1008 C CA . GLU A 1 131 ? -18.672 -4.613 28.054 1.00 86.19 131 GLU A CA 1
ATOM 1009 C C . GLU A 1 131 ? -18.895 -3.766 26.796 1.00 86.19 131 GLU A C 1
ATOM 1011 O O . GLU A 1 131 ? -18.527 -4.166 25.693 1.00 86.19 131 GLU A O 1
ATOM 1016 N N . THR A 1 132 ? -19.508 -2.590 26.935 1.00 90.81 132 THR A N 1
ATOM 1017 C CA . THR A 1 132 ? -19.626 -1.644 25.815 1.00 90.81 132 THR A CA 1
ATOM 1018 C C . THR A 1 132 ? -18.364 -0.792 25.758 1.00 90.81 132 THR A C 1
ATOM 1020 O O . THR A 1 132 ? -18.090 -0.049 26.693 1.00 90.81 132 THR A O 1
ATOM 1023 N N . MET A 1 133 ? -17.607 -0.890 24.665 1.00 91.81 133 MET A N 1
ATOM 1024 C CA . MET A 1 133 ? -16.316 -0.220 24.503 1.00 91.81 133 MET A CA 1
ATOM 1025 C C . MET A 1 133 ? -16.238 0.536 23.177 1.00 91.81 133 MET A C 1
ATOM 1027 O O . MET A 1 133 ? -16.775 0.104 22.156 1.00 91.81 133 MET A O 1
ATOM 1031 N N . VAL A 1 134 ? -15.506 1.645 23.159 1.00 93.69 134 VAL A N 1
ATOM 1032 C CA . VAL A 1 134 ? -15.111 2.340 21.934 1.00 93.69 134 VAL A CA 1
ATOM 1033 C C . VAL A 1 134 ? -13.850 1.684 21.388 1.00 93.69 134 VAL A C 1
ATOM 1035 O O . VAL A 1 134 ? -12.789 1.725 22.008 1.00 93.69 134 VAL A O 1
ATOM 1038 N N . CYS A 1 135 ? -13.959 1.093 20.202 1.00 93.50 135 CYS A N 1
ATOM 1039 C CA . CYS A 1 135 ? -12.849 0.448 19.514 1.00 93.50 135 CYS A CA 1
ATOM 1040 C C . CYS A 1 135 ? -12.311 1.379 18.428 1.00 93.50 135 CYS A C 1
ATOM 1042 O O . CYS A 1 135 ? -13.055 1.779 17.529 1.00 93.50 135 CYS A O 1
ATOM 1044 N N . ARG A 1 136 ? -11.020 1.710 18.477 1.00 94.12 136 ARG A N 1
ATOM 1045 C CA . ARG A 1 136 ? -10.374 2.622 17.520 1.00 94.12 136 ARG A CA 1
ATOM 1046 C C . ARG A 1 136 ? -8.942 2.222 17.222 1.00 94.12 136 ARG A C 1
ATOM 1048 O O . ARG A 1 136 ? -8.265 1.606 18.035 1.00 94.12 136 ARG A O 1
ATOM 1055 N N . LEU A 1 137 ? -8.445 2.609 16.058 1.00 92.94 137 LEU A N 1
ATOM 1056 C CA . LEU A 1 137 ? -7.042 2.446 15.713 1.00 92.94 137 LEU A CA 1
ATOM 1057 C C . LEU A 1 137 ? -6.216 3.593 16.321 1.00 92.94 137 LEU A C 1
ATOM 1059 O O . LEU A 1 137 ? -6.641 4.747 16.336 1.00 92.94 137 LEU A O 1
ATOM 1063 N N . SER A 1 138 ? -5.011 3.302 16.804 1.00 90.75 138 SER A N 1
ATOM 1064 C CA . SER A 1 138 ? -4.097 4.330 17.301 1.00 90.75 138 SER A CA 1
ATOM 1065 C C . SER A 1 138 ? -3.588 5.241 16.172 1.00 90.75 138 SER A C 1
ATOM 1067 O O . SER A 1 138 ? -3.498 4.838 15.011 1.00 90.75 138 SER A O 1
ATOM 1069 N N . ASN A 1 139 ? -3.158 6.467 16.501 1.00 85.12 139 ASN A N 1
ATOM 1070 C CA . ASN A 1 139 ? -2.673 7.453 15.514 1.00 85.12 139 ASN A CA 1
ATOM 1071 C C . ASN A 1 139 ? -1.507 6.947 14.647 1.00 85.12 139 ASN A C 1
ATOM 1073 O O . ASN A 1 139 ? -1.330 7.374 13.506 1.00 85.12 139 ASN A O 1
ATOM 1077 N N . ASN A 1 140 ? -0.678 6.053 15.193 1.00 81.00 140 ASN A N 1
ATOM 1078 C CA . ASN A 1 140 ? 0.438 5.441 14.474 1.00 81.00 140 ASN A CA 1
ATOM 1079 C C . ASN A 1 140 ? 0.062 4.116 13.785 1.00 81.00 140 ASN A C 1
ATOM 1081 O O . ASN A 1 140 ? 0.935 3.509 13.165 1.00 81.00 140 ASN A O 1
ATOM 1085 N N . GLN A 1 141 ? -1.206 3.705 13.875 1.00 86.38 141 GLN A N 1
ATOM 1086 C CA . GLN A 1 141 ? -1.789 2.519 13.248 1.00 86.38 141 GLN A CA 1
ATOM 1087 C C . GLN A 1 141 ? -1.164 1.201 13.719 1.00 86.38 141 GLN A C 1
ATOM 1089 O O . GLN A 1 141 ? -1.139 0.225 12.972 1.00 86.38 141 GLN A O 1
ATOM 1094 N N . ARG A 1 142 ? -0.611 1.180 14.939 1.00 85.38 142 ARG A N 1
ATOM 1095 C CA . ARG A 1 142 ? 0.063 -0.003 15.502 1.00 85.38 142 ARG A CA 1
ATOM 1096 C C . ARG A 1 142 ? -0.743 -0.734 16.557 1.00 85.38 142 ARG A C 1
ATOM 1098 O O . ARG A 1 142 ? -0.438 -1.896 16.797 1.00 85.38 142 ARG A O 1
ATOM 1105 N N . CYS A 1 143 ? -1.746 -0.089 17.140 1.00 89.19 143 CYS A N 1
ATOM 1106 C CA . CYS A 1 143 ? -2.578 -0.683 18.178 1.00 89.19 143 CYS A CA 1
ATOM 1107 C C . CYS A 1 143 ? -4.054 -0.495 17.833 1.00 89.19 143 CYS A C 1
ATOM 1109 O O . CYS A 1 143 ? -4.438 0.579 17.363 1.00 89.19 143 CYS A O 1
ATOM 1111 N N . LEU A 1 144 ? -4.866 -1.516 18.088 1.00 92.62 144 LEU A N 1
ATOM 1112 C CA . LEU A 1 144 ? -6.302 -1.379 18.281 1.00 92.62 144 LEU A CA 1
ATOM 1113 C C . LEU A 1 144 ? -6.529 -1.066 19.764 1.00 92.62 144 LEU A C 1
ATOM 1115 O O . LEU A 1 144 ? -6.045 -1.793 20.626 1.00 92.62 144 LEU A O 1
ATOM 1119 N N . ILE A 1 145 ? -7.203 0.038 20.045 1.00 93.69 145 ILE A N 1
ATOM 1120 C CA . ILE A 1 145 ? -7.492 0.531 21.389 1.00 93.69 145 ILE A CA 1
ATOM 1121 C C . ILE A 1 145 ? -8.962 0.245 21.676 1.00 93.69 145 ILE A C 1
ATOM 1123 O O . ILE A 1 145 ? -9.812 0.548 20.835 1.00 93.69 145 ILE A O 1
ATOM 1127 N N . LEU A 1 146 ? -9.234 -0.342 22.839 1.00 93.50 146 LEU A N 1
ATOM 1128 C CA . L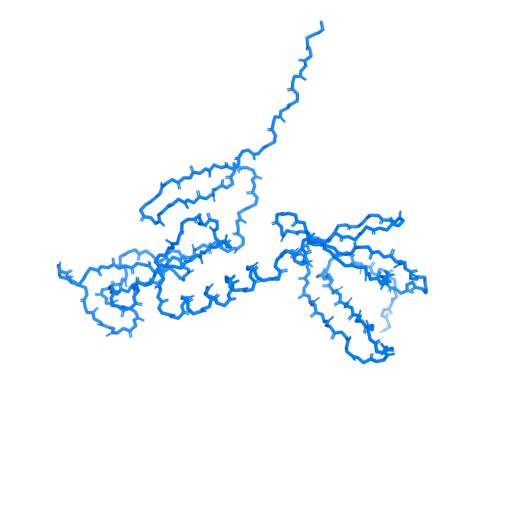EU A 1 146 ? -10.564 -0.632 23.360 1.00 93.50 146 LEU A CA 1
ATOM 1129 C C . LEU A 1 146 ? -10.736 0.167 24.658 1.00 93.50 146 LEU A C 1
ATOM 1131 O O . LEU A 1 146 ? -10.110 -0.162 25.667 1.00 93.50 146 LEU A O 1
ATOM 1135 N N . ASP A 1 147 ? -11.561 1.210 24.604 1.00 93.25 147 ASP A N 1
ATOM 1136 C CA . ASP A 1 147 ? -11.813 2.134 25.714 1.00 93.25 147 ASP A CA 1
ATOM 1137 C C . ASP A 1 147 ? -13.238 1.945 26.258 1.00 93.25 147 ASP A C 1
ATOM 1139 O O . ASP A 1 147 ? -14.208 2.210 25.547 1.00 93.25 147 ASP A O 1
ATOM 1143 N N . GLY A 1 148 ? -13.372 1.505 27.508 1.00 90.06 148 GLY A N 1
ATOM 1144 C CA . GLY A 1 148 ? -14.640 1.367 28.233 1.00 90.06 148 GLY A CA 1
ATOM 1145 C C . GLY A 1 148 ? -14.463 1.684 29.721 1.00 90.06 148 GLY A C 1
ATOM 1146 O O . GLY A 1 148 ? -13.759 2.631 30.073 1.00 90.06 148 GLY A O 1
ATOM 1147 N N . ASP A 1 149 ? -15.053 0.867 30.590 1.00 88.31 149 ASP A N 1
ATOM 1148 C CA . ASP A 1 149 ? -14.709 0.828 32.018 1.00 88.31 149 ASP A CA 1
ATOM 1149 C C . ASP A 1 149 ? -13.260 0.344 32.199 1.00 88.31 149 ASP A C 1
ATOM 1151 O O . ASP A 1 149 ? -12.538 0.796 33.092 1.00 88.31 149 ASP A O 1
ATOM 1155 N N . SER A 1 150 ? -12.826 -0.560 31.315 1.00 86.50 150 SER A N 1
ATOM 1156 C CA . SER A 1 150 ? -11.442 -1.016 31.196 1.00 86.50 150 SER A CA 1
ATOM 1157 C C . SER A 1 150 ? -10.755 -0.407 29.969 1.00 86.50 150 SER A C 1
ATOM 1159 O O . SER A 1 150 ? -11.391 -0.104 28.962 1.00 86.50 150 SER A O 1
ATOM 1161 N N . HIS A 1 151 ? -9.427 -0.271 30.022 1.00 90.12 151 HIS A N 1
ATOM 1162 C CA . HIS A 1 151 ? -8.608 0.162 28.885 1.00 90.12 151 HIS A CA 1
ATOM 1163 C C . HIS A 1 151 ? -7.724 -0.991 28.403 1.00 90.12 151 HIS A C 1
ATOM 1165 O O . HIS A 1 151 ? -6.926 -1.534 29.173 1.00 90.12 151 HIS A O 1
ATOM 1171 N N . CYS A 1 152 ? -7.826 -1.348 27.123 1.00 89.19 152 CYS A N 1
ATOM 1172 C CA . CYS A 1 152 ? -7.031 -2.412 26.514 1.00 89.19 152 CYS A CA 1
ATOM 1173 C C . CYS A 1 152 ? -6.381 -1.938 25.208 1.00 89.19 152 CYS A C 1
ATOM 1175 O O . CYS A 1 152 ? -7.034 -1.349 24.348 1.00 89.19 152 CYS A O 1
ATOM 1177 N N . GLU A 1 153 ? -5.092 -2.239 25.037 1.00 91.88 153 GLU A N 1
ATOM 1178 C CA . GLU A 1 153 ? -4.372 -2.024 23.782 1.00 91.88 153 GLU A CA 1
ATOM 1179 C C . GLU A 1 153 ? -3.918 -3.353 23.190 1.00 91.88 153 GLU A C 1
ATOM 1181 O O . GLU A 1 153 ? -3.205 -4.134 23.821 1.00 91.88 153 GLU A O 1
ATOM 1186 N N . ILE A 1 154 ? -4.291 -3.582 21.937 1.00 88.81 154 ILE A N 1
ATOM 1187 C CA . ILE A 1 154 ? -3.909 -4.758 21.170 1.00 88.81 154 ILE A CA 1
ATOM 1188 C C . ILE A 1 154 ? -2.953 -4.321 20.069 1.00 88.81 154 ILE A C 1
ATOM 1190 O O . ILE A 1 154 ? -3.351 -3.634 19.128 1.00 88.81 154 ILE A O 1
ATOM 1194 N N . GLU A 1 155 ? -1.695 -4.752 20.132 1.00 85.25 155 GLU A N 1
ATOM 1195 C CA . GLU A 1 155 ? -0.761 -4.524 19.031 1.00 85.25 155 GLU A CA 1
ATOM 1196 C C . GLU A 1 155 ? -1.214 -5.273 17.772 1.00 85.25 155 GLU A C 1
ATOM 1198 O O . GLU A 1 155 ? -1.326 -6.498 17.755 1.00 85.25 155 GLU A O 1
ATOM 1203 N N . VAL A 1 156 ? -1.405 -4.537 16.675 1.00 86.44 156 VAL A N 1
ATOM 1204 C CA . VAL A 1 156 ? -1.833 -5.085 15.377 1.00 86.44 156 VAL A CA 1
ATOM 1205 C C . VAL A 1 156 ? -0.843 -6.136 14.869 1.00 86.44 156 VAL A C 1
ATOM 1207 O O . VAL A 1 156 ? -1.241 -7.093 14.215 1.00 86.44 156 VAL A O 1
ATOM 1210 N N . ALA A 1 157 ? 0.441 -5.998 15.211 1.00 80.69 157 ALA A N 1
ATOM 1211 C CA . ALA A 1 157 ? 1.480 -6.967 14.866 1.00 80.69 157 ALA A CA 1
ATOM 1212 C C . ALA A 1 157 ? 1.286 -8.343 15.532 1.00 80.69 157 ALA A C 1
ATOM 1214 O O . ALA A 1 157 ? 1.817 -9.331 15.031 1.00 80.69 157 ALA A O 1
ATOM 1215 N N . HIS A 1 158 ? 0.538 -8.413 16.637 1.00 83.75 158 HIS A N 1
ATOM 1216 C CA . HIS A 1 158 ? 0.233 -9.655 17.345 1.00 83.75 158 HIS A CA 1
ATOM 1217 C C . HIS A 1 158 ? -1.101 -10.279 16.923 1.00 83.75 158 HIS A C 1
ATOM 1219 O O . HIS A 1 158 ? -1.389 -11.397 17.344 1.00 83.75 158 HIS A O 1
ATOM 1225 N N . ILE A 1 159 ? -1.915 -9.610 16.102 1.00 84.69 159 ILE A N 1
ATOM 1226 C CA . ILE A 1 159 ? -3.171 -10.170 15.590 1.00 84.69 159 ILE A CA 1
ATOM 1227 C C . ILE A 1 159 ? -2.838 -11.165 14.475 1.00 84.69 159 ILE A C 1
ATOM 1229 O O . ILE A 1 159 ? -2.283 -10.783 13.445 1.00 84.69 159 ILE A O 1
ATOM 1233 N N . SER A 1 160 ? -3.173 -12.444 14.662 1.00 82.94 160 SER A N 1
ATOM 1234 C CA . SER A 1 160 ? -2.953 -13.466 13.629 1.00 82.94 160 SER A CA 1
ATOM 1235 C C . SER A 1 160 ? -4.109 -13.546 12.643 1.00 82.94 160 SER A C 1
ATOM 1237 O O . SER A 1 160 ? -3.894 -13.809 11.462 1.00 82.94 160 SER A O 1
ATOM 1239 N N . THR A 1 161 ? -5.335 -13.343 13.129 1.00 81.62 161 THR A N 1
ATOM 1240 C CA . THR A 1 161 ? -6.550 -13.569 12.344 1.00 81.62 161 THR A CA 1
ATOM 1241 C C . THR A 1 161 ? -7.626 -12.572 12.745 1.00 81.62 161 THR A C 1
ATOM 1243 O O . THR A 1 161 ? -7.825 -12.313 13.931 1.00 81.62 161 THR A O 1
ATOM 1246 N N . VAL A 1 162 ? -8.339 -12.041 11.753 1.00 83.88 162 VAL A N 1
ATOM 1247 C CA . VAL A 1 162 ? -9.503 -11.171 11.949 1.00 83.88 162 VAL A CA 1
ATOM 1248 C C . VAL A 1 162 ? -10.658 -11.755 11.156 1.00 83.88 162 VAL A C 1
ATOM 1250 O O . VAL A 1 162 ? -10.513 -12.008 9.960 1.00 83.88 162 VAL A O 1
ATOM 1253 N N . GLN A 1 163 ? -11.790 -11.969 11.819 1.00 81.12 163 GLN A N 1
ATOM 1254 C CA . GLN A 1 163 ? -13.017 -12.450 11.196 1.00 81.12 163 GLN A CA 1
ATOM 1255 C C . GLN A 1 163 ? -14.169 -11.507 11.541 1.00 81.12 163 GLN A C 1
ATOM 1257 O O . GLN A 1 163 ? -14.339 -11.099 12.692 1.00 81.12 163 GLN A O 1
ATOM 1262 N N . VAL A 1 164 ? -14.951 -11.149 10.524 1.00 81.56 164 VAL A N 1
ATOM 1263 C CA . VAL A 1 164 ? -16.201 -10.403 10.689 1.00 81.56 164 VAL A CA 1
ATOM 1264 C C . VAL A 1 164 ? -17.328 -11.423 10.683 1.00 81.56 164 VAL A C 1
ATOM 1266 O O . VAL A 1 164 ? -17.513 -12.120 9.688 1.00 81.56 164 VAL A O 1
ATOM 1269 N N . LEU A 1 165 ? -18.047 -11.531 11.796 1.00 77.00 165 LEU A N 1
ATOM 1270 C CA . LEU A 1 165 ? -19.193 -12.420 11.917 1.00 77.00 165 LEU A CA 1
ATOM 1271 C C . LEU A 1 165 ? -20.444 -11.674 11.451 1.00 77.00 165 LEU A C 1
ATOM 1273 O O . LEU A 1 165 ? -20.797 -10.630 12.001 1.00 77.00 165 LEU A O 1
ATOM 1277 N N . THR A 1 166 ? -21.090 -12.201 10.412 1.00 67.38 166 THR A N 1
ATOM 1278 C CA . THR A 1 166 ? -22.250 -11.574 9.759 1.00 67.38 166 THR A CA 1
ATOM 1279 C C . THR A 1 166 ? -23.586 -12.235 10.101 1.00 67.38 166 THR A C 1
ATOM 1281 O O . THR A 1 166 ? -24.615 -11.759 9.634 1.00 67.38 166 THR A O 1
ATOM 1284 N N . GLU A 1 167 ? -23.603 -13.307 10.899 1.00 55.59 167 GLU A N 1
ATOM 1285 C CA . GLU A 1 167 ? -24.825 -14.058 11.217 1.00 55.59 167 GLU A CA 1
ATOM 1286 C C . GLU A 1 167 ? -25.185 -13.990 12.709 1.00 55.59 167 GLU A C 1
ATOM 1288 O O . GLU A 1 167 ? -24.319 -14.113 13.573 1.00 55.59 167 GLU A O 1
ATOM 1293 N N . GLY A 1 168 ? -26.482 -13.813 12.997 1.00 52.25 168 GLY A N 1
ATOM 1294 C CA . GLY A 1 168 ? -27.075 -14.007 14.329 1.00 52.25 168 GLY A CA 1
ATOM 1295 C C . GLY A 1 168 ? -27.494 -12.753 15.108 1.00 52.25 168 GLY A C 1
ATOM 1296 O O . GLY A 1 168 ? -28.088 -12.894 16.173 1.00 52.25 168 GLY A O 1
ATOM 1297 N N . PHE A 1 169 ? -27.248 -11.540 14.603 1.00 49.38 169 PHE A N 1
ATOM 1298 C CA . PHE A 1 169 ? -27.614 -10.299 15.300 1.00 49.38 169 PHE A CA 1
ATOM 1299 C C . PHE A 1 169 ? -28.688 -9.498 14.554 1.00 49.38 169 PHE A C 1
ATOM 1301 O O . PHE A 1 169 ? -28.779 -9.536 13.327 1.00 49.38 169 PHE A O 1
ATOM 1308 N N . ALA A 1 170 ? -29.513 -8.776 15.322 1.00 47.31 170 ALA A N 1
ATOM 1309 C CA . ALA A 1 170 ? -30.528 -7.848 14.824 1.00 47.31 170 ALA A CA 1
ATOM 1310 C C . ALA A 1 170 ? -29.946 -6.881 13.766 1.00 47.31 170 ALA A C 1
ATOM 1312 O O . ALA A 1 170 ? -28.746 -6.586 13.814 1.00 47.31 170 ALA A O 1
ATOM 1313 N N . PRO A 1 171 ? -30.761 -6.362 12.824 1.00 43.28 171 PRO A N 1
ATOM 1314 C CA . PRO A 1 171 ? -30.275 -5.471 11.771 1.00 43.28 171 PRO A CA 1
ATOM 1315 C C . PRO A 1 171 ? -29.523 -4.275 12.379 1.00 43.28 171 PRO A C 1
ATOM 1317 O O . PRO A 1 171 ? -30.125 -3.425 13.030 1.00 43.28 171 PRO A O 1
ATOM 1320 N N . GLY A 1 172 ? -28.196 -4.244 12.193 1.00 51.62 172 GLY A N 1
ATOM 1321 C CA . GLY A 1 172 ? -27.291 -3.220 12.734 1.00 51.62 172 GLY A CA 1
ATOM 1322 C C . GLY A 1 172 ? -26.169 -3.728 13.655 1.00 51.62 172 GLY A C 1
ATOM 1323 O O . GLY A 1 172 ? -25.248 -2.965 13.934 1.00 51.62 172 GLY A O 1
ATOM 1324 N N . GLY A 1 173 ? -26.196 -4.989 14.105 1.00 47.84 173 GLY A N 1
ATOM 1325 C CA . GLY A 1 173 ? -25.128 -5.573 14.928 1.00 47.84 173 GLY A CA 1
ATOM 1326 C C . GLY A 1 173 ? -24.021 -6.225 14.092 1.00 47.84 173 GLY A C 1
ATOM 1327 O O . GLY A 1 173 ? -24.283 -7.167 13.351 1.00 47.84 173 GLY A O 1
ATOM 1328 N N . MET A 1 174 ? -22.777 -5.758 14.222 1.00 51.75 174 MET A N 1
ATOM 1329 C CA . MET A 1 174 ? -21.588 -6.419 13.663 1.00 51.75 174 MET A CA 1
ATOM 1330 C C . MET A 1 174 ? -20.737 -6.963 14.812 1.00 51.75 174 MET A C 1
ATOM 1332 O O . MET A 1 174 ? -20.358 -6.204 15.703 1.00 51.75 174 MET A O 1
ATOM 1336 N N . CYS A 1 175 ? -20.412 -8.257 14.786 1.00 51.31 175 CYS A N 1
ATOM 1337 C CA . CYS A 1 175 ? -19.491 -8.861 15.747 1.00 51.31 175 CYS A CA 1
ATOM 1338 C C . CYS A 1 175 ? -18.120 -9.052 15.085 1.00 51.31 175 CYS A C 1
ATOM 1340 O O . CYS A 1 175 ? -18.007 -9.637 14.004 1.00 51.31 175 CYS A O 1
ATOM 1342 N N . LEU A 1 176 ? -17.071 -8.518 15.712 1.00 56.62 176 LEU A N 1
ATOM 1343 C CA . LEU A 1 176 ? -15.701 -8.609 15.220 1.00 56.62 176 LEU A CA 1
ATOM 1344 C C . LEU A 1 176 ? -14.904 -9.493 16.174 1.00 56.62 176 LEU A C 1
ATOM 1346 O O . LEU A 1 176 ? -14.715 -9.143 17.336 1.00 56.62 176 LEU A O 1
ATOM 1350 N N . VAL A 1 177 ? -14.442 -10.640 15.676 1.00 58.16 177 VAL A N 1
ATOM 1351 C CA . VAL A 1 177 ? -13.614 -11.568 16.451 1.00 58.16 177 VAL A CA 1
ATOM 1352 C C . VAL A 1 177 ? -12.177 -11.443 15.967 1.00 58.16 177 VAL A C 1
ATOM 1354 O O . VAL A 1 177 ? -11.853 -11.741 14.813 1.00 58.16 177 VAL A O 1
ATOM 1357 N N . ALA A 1 178 ? -11.305 -10.974 16.856 1.00 57.72 178 ALA A N 1
ATOM 1358 C CA . ALA A 1 178 ? -9.871 -10.907 16.621 1.00 57.72 178 ALA A CA 1
ATOM 1359 C C . ALA A 1 178 ? -9.175 -12.005 17.429 1.00 57.72 178 ALA A C 1
ATOM 1361 O O . ALA A 1 178 ? -9.259 -12.036 18.656 1.00 57.72 178 ALA A O 1
ATOM 1362 N N . PHE A 1 179 ? -8.456 -12.888 16.739 1.00 55.62 179 PHE A N 1
ATOM 1363 C CA . PHE A 1 179 ? -7.582 -13.859 17.384 1.00 55.62 179 PHE A CA 1
ATOM 1364 C C . PHE A 1 179 ? -6.174 -13.276 17.463 1.00 55.62 179 PHE A C 1
ATOM 1366 O O . PHE A 1 179 ? -5.543 -12.967 16.446 1.00 55.62 179 PHE A O 1
ATOM 1373 N N . LEU A 1 180 ? -5.675 -13.132 18.687 1.00 55.81 180 LEU A N 1
ATOM 1374 C CA . LEU A 1 180 ? -4.273 -12.816 18.925 1.00 55.81 180 LEU A CA 1
ATOM 1375 C C . LEU A 1 180 ? -3.447 -14.074 18.674 1.00 55.81 180 LEU A C 1
ATOM 1377 O O . LEU A 1 180 ? -3.848 -15.179 19.046 1.00 55.81 180 LEU A O 1
ATOM 1381 N N . SER A 1 181 ? -2.309 -13.913 18.000 1.00 42.19 181 SER A N 1
ATOM 1382 C CA . SER A 1 181 ? -1.381 -15.003 17.733 1.00 42.19 181 SER A CA 1
ATOM 1383 C C . SER A 1 181 ? -1.099 -15.745 19.039 1.00 42.19 181 SER A C 1
ATOM 1385 O O . SER A 1 181 ? -0.748 -15.140 20.051 1.00 42.19 181 SER A O 1
ATOM 1387 N N . ARG A 1 182 ? -1.326 -17.064 19.025 1.00 42.16 182 ARG A N 1
ATOM 1388 C CA . ARG A 1 182 ? -1.086 -17.963 20.156 1.00 42.16 182 ARG A CA 1
ATOM 1389 C C . ARG A 1 182 ? 0.362 -17.821 20.631 1.00 42.16 182 ARG A C 1
ATOM 1391 O O . ARG A 1 182 ? 1.263 -18.459 20.093 1.00 42.16 182 ARG A O 1
ATOM 1398 N N . ARG A 1 183 ? 0.575 -17.010 21.660 1.00 35.31 183 ARG A N 1
ATOM 1399 C CA . ARG A 1 183 ? 1.610 -17.172 22.682 1.00 35.31 183 ARG A CA 1
ATOM 1400 C C . ARG A 1 183 ? 1.159 -16.346 23.888 1.00 35.31 183 ARG A C 1
ATOM 1402 O O . ARG A 1 183 ? 0.907 -15.159 23.752 1.00 35.31 183 ARG A O 1
ATOM 1409 N N . VAL A 1 184 ? 1.037 -17.013 25.036 1.00 31.05 184 VAL A N 1
ATOM 1410 C CA . VAL A 1 184 ? 0.438 -16.545 26.303 1.00 31.05 184 VAL A CA 1
ATOM 1411 C C . VAL A 1 184 ? -1.099 -16.584 26.377 1.00 31.05 184 VAL A C 1
ATOM 1413 O O . VAL A 1 184 ? -1.743 -15.615 26.734 1.00 31.05 184 VAL A O 1
ATOM 1416 N N . TRP A 1 185 ? -1.685 -17.747 26.098 1.00 27.53 185 TRP A N 1
ATOM 1417 C CA . TRP A 1 185 ? -2.674 -18.347 27.008 1.00 27.53 185 TRP A CA 1
ATOM 1418 C C . TRP A 1 185 ? -2.321 -19.835 27.077 1.00 27.53 185 TRP A C 1
ATOM 1420 O O . TRP A 1 185 ? -2.859 -20.659 26.340 1.00 27.53 185 TRP A O 1
ATOM 1430 N N . SER A 1 186 ? -1.299 -20.160 27.872 1.00 23.89 186 SER A N 1
ATOM 1431 C CA . SER A 1 186 ? -1.044 -21.547 28.255 1.00 23.89 186 SER A CA 1
ATOM 1432 C C . SER A 1 186 ? -2.101 -21.922 29.282 1.00 23.89 186 SER A C 1
ATOM 1434 O O . SER A 1 186 ? -2.041 -21.474 30.422 1.00 23.89 186 SER A O 1
ATOM 1436 N N . HIS A 1 187 ? -3.071 -22.732 28.871 1.00 25.12 187 HIS A N 1
ATOM 1437 C CA . HIS A 1 187 ? -3.752 -23.614 29.804 1.00 25.12 187 HIS A CA 1
ATOM 1438 C C . HIS A 1 187 ? -2.755 -24.730 30.141 1.00 25.12 187 HIS A C 1
ATOM 1440 O O . HIS A 1 187 ? -2.642 -25.711 29.407 1.00 25.12 187 HIS A O 1
ATOM 1446 N N . GLU A 1 188 ? -1.961 -24.544 31.196 1.00 32.00 188 GLU A N 1
ATOM 1447 C CA . GLU A 1 188 ? -1.407 -25.699 31.898 1.00 32.00 188 GLU A CA 1
ATOM 1448 C C . GLU A 1 188 ? -2.543 -26.382 32.660 1.00 32.00 188 GLU A C 1
ATOM 1450 O O . GLU A 1 188 ? -3.271 -25.738 33.412 1.00 32.00 188 GLU A O 1
ATOM 1455 N N . GLY A 1 189 ? -2.671 -27.693 32.455 1.00 28.19 189 GLY A N 1
ATOM 1456 C CA . GLY A 1 189 ? -3.477 -28.576 33.292 1.00 28.19 189 GLY A CA 1
ATOM 1457 C C . GLY A 1 189 ? -4.337 -29.549 32.492 1.00 28.19 189 GLY A C 1
ATOM 1458 O O . GLY A 1 189 ? -5.412 -29.176 32.035 1.00 28.19 189 GLY A O 1
ATOM 1459 N N . GLY A 1 190 ? -3.889 -30.806 32.371 1.00 26.23 190 GLY A N 1
ATOM 1460 C CA . GLY A 1 190 ? -4.796 -31.928 32.083 1.00 26.23 190 GLY A CA 1
ATOM 1461 C C . GLY A 1 190 ? -4.253 -33.066 31.216 1.00 26.23 190 GLY A C 1
ATOM 1462 O O . GLY A 1 190 ? -4.699 -33.218 30.090 1.00 26.23 190 GLY A O 1
ATOM 1463 N N . GLN A 1 191 ? -3.303 -33.833 31.762 1.00 30.77 191 GLN A N 1
ATOM 1464 C CA . GLN A 1 191 ? -3.099 -35.291 31.614 1.00 30.77 191 GLN A CA 1
ATOM 1465 C C . GLN A 1 191 ? -3.461 -35.989 30.282 1.00 30.77 191 GLN A C 1
ATOM 1467 O O . GLN A 1 191 ? -4.625 -36.193 29.952 1.00 30.77 191 GLN A O 1
ATOM 1472 N N . GLN A 1 192 ? -2.423 -36.488 29.600 1.00 31.94 192 GLN A N 1
ATOM 1473 C CA . GLN A 1 192 ? -2.519 -37.641 28.699 1.00 31.94 192 GLN A CA 1
ATOM 1474 C C . GLN A 1 192 ? -2.687 -38.921 29.530 1.00 31.94 192 GLN A C 1
ATOM 1476 O O . GLN A 1 192 ? -1.920 -39.149 30.470 1.00 31.94 192 GLN A O 1
ATOM 1481 N N . ALA A 1 193 ? -3.687 -39.721 29.163 1.00 29.45 193 ALA A N 1
ATOM 1482 C CA . ALA A 1 193 ? -3.669 -41.172 29.304 1.00 29.45 193 ALA A CA 1
ATOM 1483 C C . ALA A 1 193 ? -3.097 -41.778 28.015 1.00 29.45 193 ALA A C 1
ATOM 1485 O O . ALA A 1 193 ? -3.284 -41.139 26.949 1.00 29.45 193 ALA A O 1
#

Secondary structure (DSSP, 8-state):
-----PPPP--PEEEEETTEEEEE--TTSPPPSS---PPPGGG-SB-TTT-PBP-SSS--EE-TTT--EE-TGGG-EEE--GGGTBSS-EEE-HHHHHHHHHHHHHHHHHHHHHHH-EEEEEE-TT-S-EEEEEEEE-TTSSEEEEESSSEEEEEGGGEEEEEEE-SSS-TT--EEEEEEPSSS---------

pLDDT: mean 75.73, std 20.2, range [23.89, 96.38]

Foldseek 3Di:
DDDDDPDDDWDFDWDQDPFGIFTDTPPPDDQQPQDAPADDPPPDQAAPPPRHGDDPVFDWDAAPRHNGIHTCVQWVDFADDPSNRHPGGGIHGPVVRVVRVVVVVCCVPCQVVQAVFDWAFDDDDPDPDTFIWTWHADPVRQWTWTHGPDTDTDGPVQFPDKDWDDDDDDPPHIDIDTDGHDDPPDPPDDDDD

Sequence (193 aa):
MSSGVAAAPRAKKLVRSPSGLRMVPGASAPRSPFGLPWSPESECPRCMQCDAKFDFITRKHHCRRCGKCFCDRCCSQKVPLRRMCFVDPVRQCAECALVSHREAEFYDRQLKVLLSGATFTVTFGNSEKSETMVCRLSNNQRCLILDGDSHCEIEVAHISTVQVLTEGFAPGGMCLVAFLSRRVWSHEGGQQA

Organism: Marmota marmota marmota (NCBI:txid9994)

Radius of gyration: 23.16 Å; chains: 1; bounding box: 55×62×67 Å

InterPro domains:
  IPR000306 FYVE zinc finger [PF01363] (38-97)
  IPR000306 FYVE zinc finger [SM00064] (33-102)
  IPR011011 Zinc finger, FYVE/PHD-type [SSF57903] (38-107)
  IPR013083 Zinc finger, RING/FYVE/PHD-type [G3DSA:3.30.40.10] (35-101)
  IPR017455 Zinc finger, FYVE-related [PS50178] (41-96)
  IPR032031 Zinc finger FYVE domain-containing protein 21, C-terminal [PF16696] (105-173)
  IPR038632 Zinc finger FYVE 21, C-terminal domain superfamily [G3DSA:2.30.29.160] (102-192)
  IPR052113 FYVE-type Zinc Finger Domain-Containing Protein [PTHR39490] (9-170)